Protein AF-A0A429ZPJ9-F1 (afdb_monomer)

Radius of gyration: 16.89 Å; Cα contacts (8 Å, |Δi|>4): 299; chains: 1; bounding box: 34×37×52 Å

InterPro domains:
  IPR001173 Glycosyltransferase 2-like [PF00535] (5-137)
  IPR029044 Nucleotide-diphospho-sugar transferases [G3DSA:3.90.550.10] (1-180)
  IPR029044 Nucleotide-diphospho-sugar transferases [SSF53448] (4-170)

Solvent-accessible surface area (backbone atoms only — not comparable to full-atom values): 11034 Å² total; per-residue (Å²): 110,85,72,60,65,71,48,99,63,91,47,53,35,26,42,31,34,70,53,78,92,43,47,66,60,51,51,53,40,41,76,52,70,31,46,73,44,75,50,82,66,72,64,41,52,26,39,42,49,45,55,48,46,58,52,43,52,72,78,43,65,82,40,80,44,65,42,16,46,57,86,51,60,42,12,62,66,50,47,49,51,48,54,61,52,50,78,78,45,66,68,57,35,43,36,36,45,39,75,72,82,85,69,88,85,82,89,89,88,72,77,74,84,65,51,74,60,68,68,70,52,55,70,92,42,82,69,84,56,97,64,74,80,50,53,35,36,33,36,32,39,81,44,45,73,60,62,65,67,52,65,60,30,34,76,62,18,64,56,40,50,62,54,50,40,47,73,73,70,35,46,78,46,76,44,83,31,77,82,58,30,38,53,37,42,28,67,58,133

Foldseek 3Di:
DLVVLPDPDAAEEEEQAPDDVCVVVVVVCVVSRHHYHYDHHRQADLQLVLVVLVVCCVPPVWAKDKFAEPPFKADVVNVVVLRVVVVPDDQLEKEFADEDDDDDDDDDDPDQVPCVPCQVPCPLGVDPPVCLPGRTIMHTSVCSVVLNVQDDRHSVSSVSCVVVSVVVVGYYHYDHGHIGGDDYHYDDD

pLDDT: mean 73.43, std 21.09, range [28.69, 97.38]

Secondary structure (DSSP, 8-state):
-TTGGGSSS--EEEE-S--HHHHHHHHHHHHTT-EEEE-SS---HHHHHHHHHHHHHHH-SS-EEEE-BTTS-S-HHHHHHHHHHHTTS-TTEEEEEEE----S---SSSSSTTGGGTSS-SSS-----TTTT---EEEEGGGHHHHTTS--SSTHHHHHHHHHHHHTT-EEEEEEE-------BB---

Structure (mmCIF, N/CA/C/O backbone):
data_AF-A0A429ZPJ9-F1
#
_entry.id   AF-A0A429ZPJ9-F1
#
loop_
_atom_site.group_PDB
_atom_site.id
_atom_site.type_symbol
_atom_site.label_atom_id
_atom_site.label_alt_id
_atom_site.label_comp_id
_atom_site.label_asym_id
_atom_site.label_entity_id
_atom_site.label_seq_id
_atom_site.pdbx_PDB_ins_code
_atom_site.Cartn_x
_atom_site.Cartn_y
_atom_site.Cartn_z
_atom_site.occupancy
_atom_site.B_iso_or_equiv
_atom_site.auth_seq_id
_atom_site.auth_comp_id
_atom_site.auth_asym_id
_atom_site.auth_atom_id
_atom_site.pdbx_PDB_model_num
ATOM 1 N N . MET A 1 1 ? 16.557 -6.594 -1.586 1.00 51.12 1 MET A N 1
ATOM 2 C CA . MET A 1 1 ? 15.841 -7.512 -2.499 1.00 51.12 1 MET A CA 1
ATOM 3 C C . MET A 1 1 ? 15.930 -8.973 -2.056 1.00 51.12 1 MET A C 1
ATOM 5 O O . MET A 1 1 ? 14.923 -9.446 -1.562 1.00 51.12 1 MET A O 1
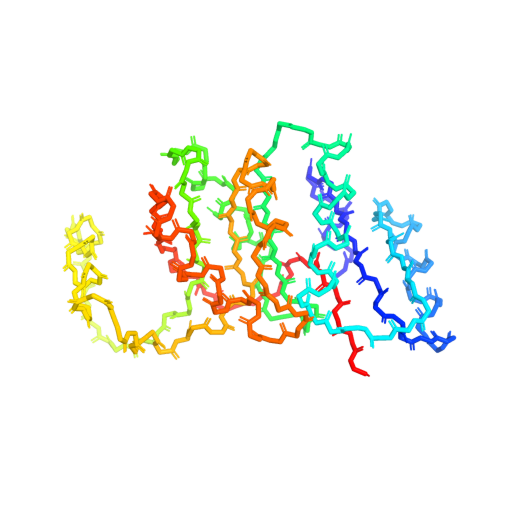ATOM 9 N N . LYS A 1 2 ? 17.093 -9.657 -2.066 1.00 48.91 2 LYS A N 1
ATOM 10 C CA . LYS A 1 2 ? 17.211 -11.073 -1.606 1.00 48.91 2 LYS A CA 1
ATOM 11 C C . LYS A 1 2 ? 16.635 -11.394 -0.211 1.00 48.91 2 LYS A C 1
ATOM 13 O O . LYS A 1 2 ? 16.196 -12.511 0.003 1.00 48.91 2 LYS A O 1
ATOM 18 N N . LYS A 1 3 ? 16.631 -10.433 0.723 1.00 58.16 3 LYS A N 1
ATOM 19 C CA . LYS A 1 3 ? 16.044 -10.605 2.067 1.00 58.16 3 LYS A CA 1
ATOM 20 C C . LYS A 1 3 ? 14.507 -10.565 2.090 1.00 58.16 3 LYS A C 1
ATOM 22 O O . LYS A 1 3 ? 13.919 -11.150 2.979 1.00 58.16 3 LYS A O 1
ATOM 27 N N . LEU A 1 4 ? 13.864 -9.881 1.138 1.00 57.28 4 LEU A N 1
ATOM 28 C CA . LEU A 1 4 ? 12.401 -9.711 1.104 1.00 57.28 4 LEU A CA 1
ATOM 29 C C . LEU A 1 4 ? 11.692 -10.984 0.658 1.00 57.28 4 LEU A C 1
ATOM 31 O O . LEU A 1 4 ? 10.673 -11.361 1.209 1.00 57.28 4 LEU A O 1
ATOM 35 N N . THR A 1 5 ? 12.274 -11.673 -0.314 1.00 60.62 5 THR A N 1
ATOM 36 C CA . THR A 1 5 ? 11.730 -12.899 -0.912 1.00 60.62 5 THR A CA 1
ATOM 37 C C . THR A 1 5 ? 11.876 -14.119 0.001 1.00 60.62 5 THR A C 1
ATOM 39 O O . THR A 1 5 ? 11.504 -15.220 -0.379 1.00 60.62 5 THR A O 1
ATOM 42 N N . GLN A 1 6 ? 12.464 -13.936 1.188 1.00 68.81 6 GLN A N 1
ATOM 43 C CA . GLN A 1 6 ? 12.591 -14.947 2.240 1.00 68.81 6 GLN A CA 1
ATOM 44 C C . GLN A 1 6 ? 11.545 -14.763 3.348 1.00 68.81 6 GLN A C 1
ATOM 46 O O . GLN A 1 6 ? 11.508 -15.552 4.289 1.00 68.81 6 GLN A O 1
ATOM 51 N N . GLU A 1 7 ? 10.721 -13.718 3.262 1.00 71.25 7 GLU A N 1
ATOM 52 C CA . GLU A 1 7 ? 9.687 -13.435 4.248 1.00 71.25 7 GLU A CA 1
ATOM 53 C C . GLU A 1 7 ? 8.422 -14.268 3.994 1.00 71.25 7 GLU A C 1
ATOM 55 O O . GLU A 1 7 ? 8.119 -14.601 2.848 1.00 71.25 7 GLU A O 1
ATOM 60 N N . PRO A 1 8 ? 7.651 -14.605 5.044 1.00 72.19 8 PRO A N 1
ATOM 61 C CA . PRO A 1 8 ? 6.513 -15.519 4.936 1.00 72.19 8 PRO A CA 1
ATOM 62 C C . PRO A 1 8 ? 5.260 -14.887 4.305 1.00 72.19 8 PRO A C 1
ATOM 64 O O . PRO A 1 8 ? 4.216 -15.534 4.255 1.00 72.19 8 PRO A O 1
ATOM 67 N N . PHE A 1 9 ? 5.329 -13.630 3.857 1.00 78.56 9 PHE A N 1
ATOM 68 C CA . PHE A 1 9 ? 4.204 -12.908 3.266 1.00 78.56 9 PHE A CA 1
ATOM 69 C C . PHE A 1 9 ? 4.412 -12.657 1.765 1.00 78.56 9 PHE A C 1
ATOM 71 O O . PHE A 1 9 ? 5.537 -12.399 1.328 1.00 78.56 9 PHE A O 1
ATOM 78 N N . PRO A 1 10 ? 3.334 -12.706 0.961 1.00 84.19 10 PRO A N 1
ATOM 79 C CA . PRO A 1 10 ? 3.417 -12.463 -0.469 1.00 84.19 10 PRO A CA 1
ATOM 80 C C . PRO A 1 10 ? 3.779 -11.009 -0.765 1.00 84.19 10 PRO A C 1
ATOM 82 O O . PRO A 1 10 ? 3.394 -10.080 -0.055 1.00 84.19 10 PRO A O 1
ATOM 85 N N . ILE A 1 11 ? 4.489 -10.820 -1.872 1.00 85.94 11 ILE A N 1
ATOM 86 C CA . ILE A 1 11 ? 4.971 -9.520 -2.319 1.00 85.94 11 ILE A CA 1
ATOM 87 C C . ILE A 1 11 ? 4.388 -9.222 -3.693 1.00 85.94 11 ILE A C 1
ATOM 89 O O . ILE A 1 11 ? 4.480 -10.055 -4.595 1.00 85.94 11 ILE A O 1
ATOM 93 N N . SER A 1 12 ? 3.824 -8.025 -3.864 1.00 87.12 12 SER A N 1
ATOM 94 C CA . SER A 1 12 ? 3.391 -7.516 -5.167 1.00 87.12 12 SER A CA 1
ATOM 95 C C . SER A 1 12 ? 4.099 -6.207 -5.497 1.00 87.12 12 SER A C 1
ATOM 97 O O . SER A 1 12 ? 4.208 -5.334 -4.648 1.00 87.12 12 SER A O 1
ATOM 99 N N . VAL A 1 13 ? 4.574 -6.082 -6.731 1.00 89.56 13 VAL A N 1
ATOM 100 C CA . VAL A 1 13 ? 5.128 -4.875 -7.340 1.00 89.56 13 VAL A CA 1
ATOM 101 C C . VAL A 1 13 ? 4.147 -4.385 -8.381 1.00 89.56 13 VAL A C 1
ATOM 103 O O . VAL A 1 13 ? 3.631 -5.187 -9.150 1.00 89.56 13 VAL A O 1
ATOM 106 N N . VAL A 1 14 ? 3.936 -3.079 -8.451 1.00 89.88 14 VAL A N 1
ATOM 107 C CA . VAL A 1 14 ? 3.381 -2.447 -9.651 1.00 89.88 14 VAL A CA 1
ATOM 108 C C . VAL A 1 14 ? 4.530 -1.720 -10.320 1.00 89.88 14 VAL A C 1
ATOM 110 O O . VAL A 1 14 ? 5.200 -0.984 -9.619 1.00 89.88 14 VAL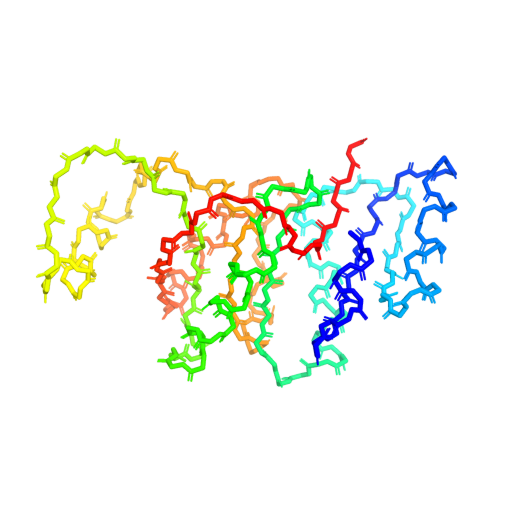 A O 1
ATOM 113 N N . ASP A 1 15 ? 4.776 -1.972 -11.597 1.00 89.56 15 ASP A N 1
ATOM 114 C CA . ASP A 1 15 ? 5.602 -1.167 -12.493 1.00 89.56 15 ASP A CA 1
ATOM 115 C C . ASP A 1 15 ? 4.668 -0.255 -13.292 1.00 89.56 15 ASP A C 1
ATOM 117 O O . ASP A 1 15 ? 3.810 -0.726 -14.043 1.00 89.56 15 ASP A O 1
ATOM 121 N N . ASP A 1 16 ? 4.801 1.052 -13.107 1.00 87.06 16 ASP A N 1
ATOM 122 C CA . ASP A 1 16 ? 3.927 2.056 -13.701 1.00 87.06 16 ASP A CA 1
ATOM 123 C C . ASP A 1 16 ? 4.359 2.536 -15.091 1.00 87.06 16 ASP A C 1
ATOM 125 O O . ASP A 1 16 ? 3.889 3.576 -15.547 1.00 87.06 16 ASP A O 1
ATOM 129 N N . GLY A 1 17 ? 5.215 1.781 -15.777 1.00 85.56 17 GLY A N 1
ATOM 130 C CA . GLY A 1 17 ? 5.660 2.096 -17.133 1.00 85.56 17 GLY A CA 1
ATOM 131 C C . GLY A 1 17 ? 7.121 2.524 -17.198 1.00 85.56 17 GLY A C 1
ATOM 132 O O . GLY A 1 17 ? 7.468 3.380 -18.007 1.00 85.56 17 GLY A O 1
ATOM 133 N N . SER A 1 18 ? 7.987 1.902 -16.391 1.00 83.38 18 SER A N 1
ATOM 134 C CA . SER A 1 18 ? 9.425 2.218 -16.305 1.00 83.38 18 SER A CA 1
ATOM 135 C C . SER A 1 18 ? 10.208 1.961 -17.609 1.00 83.38 18 SER A C 1
ATOM 137 O O . SER A 1 18 ? 11.370 2.351 -17.731 1.00 83.38 18 SER A O 1
ATOM 139 N N . GLY A 1 19 ? 9.604 1.287 -18.594 1.00 84.00 19 GLY A N 1
ATOM 140 C CA . GLY A 1 19 ? 10.194 1.022 -19.910 1.00 84.00 19 GLY A CA 1
ATOM 141 C C . GLY A 1 19 ? 11.168 -0.164 -19.959 1.00 84.00 19 GLY A C 1
ATOM 142 O O . GLY A 1 19 ? 11.385 -0.879 -18.979 1.00 84.00 19 GLY A O 1
ATOM 143 N N . GLU A 1 20 ? 11.762 -0.393 -21.136 1.00 84.50 20 GLU A N 1
ATOM 144 C CA . GLU A 1 20 ? 12.586 -1.584 -21.425 1.00 84.50 20 GLU A CA 1
ATOM 145 C C . GLU A 1 20 ? 13.806 -1.727 -20.505 1.00 84.50 20 GLU A C 1
ATOM 147 O O . GLU A 1 20 ? 14.143 -2.834 -20.089 1.00 84.50 20 GLU A O 1
ATOM 152 N N . LEU A 1 21 ? 14.413 -0.607 -20.099 1.00 84.06 21 LEU A N 1
ATOM 153 C CA . LEU A 1 21 ? 15.612 -0.577 -19.251 1.00 84.06 21 LEU A CA 1
ATOM 154 C C . LEU A 1 21 ? 15.412 -1.216 -17.864 1.00 84.06 21 LEU A C 1
ATOM 156 O O . LEU A 1 21 ? 16.388 -1.569 -17.200 1.00 84.06 21 LEU A O 1
ATOM 160 N N . TYR A 1 22 ? 14.165 -1.359 -17.410 1.00 84.00 22 TYR A N 1
ATOM 161 C CA . TYR A 1 22 ? 13.827 -1.934 -16.106 1.00 84.00 22 TYR A CA 1
ATOM 162 C C . TYR A 1 22 ? 13.193 -3.327 -16.206 1.00 84.00 22 TYR A C 1
ATOM 164 O O . TYR A 1 22 ? 13.054 -3.998 -15.181 1.00 84.00 22 TYR A O 1
ATOM 172 N N . GLN A 1 23 ? 12.882 -3.811 -17.416 1.00 84.25 23 GLN A N 1
ATOM 173 C CA . GLN A 1 23 ? 12.238 -5.114 -17.614 1.00 84.25 23 GLN A CA 1
ATOM 174 C C . GLN A 1 23 ? 13.058 -6.262 -17.029 1.00 84.25 23 GLN A C 1
ATOM 176 O O . GLN A 1 23 ? 12.499 -7.121 -16.350 1.00 84.25 23 GLN A O 1
ATOM 181 N N . GLU A 1 24 ? 14.380 -6.257 -17.217 1.00 87.38 24 GLU A N 1
ATOM 182 C CA . GLU A 1 24 ? 15.250 -7.302 -16.666 1.00 87.38 24 GLU A CA 1
ATOM 183 C C . GLU A 1 24 ? 15.180 -7.340 -15.130 1.00 87.38 24 GLU A C 1
ATOM 185 O O . GLU A 1 24 ? 15.084 -8.410 -14.529 1.00 87.38 24 GLU A O 1
ATOM 190 N N . LYS A 1 25 ? 15.132 -6.173 -14.473 1.00 86.12 25 LYS A N 1
ATOM 191 C CA . LYS A 1 25 ? 15.002 -6.088 -13.009 1.00 86.12 25 LYS A CA 1
ATOM 192 C C . LYS A 1 25 ? 13.667 -6.662 -12.540 1.00 86.12 25 LYS A C 1
ATOM 194 O O . LYS A 1 25 ? 13.639 -7.415 -11.569 1.00 86.12 25 LYS A O 1
ATOM 199 N N . PHE A 1 26 ? 12.570 -6.347 -13.224 1.00 87.19 26 PHE A N 1
ATOM 200 C CA . PHE A 1 26 ? 11.257 -6.900 -12.892 1.00 87.19 26 PHE A CA 1
ATOM 201 C C . PHE A 1 26 ? 11.168 -8.404 -13.156 1.00 87.19 26 PHE A C 1
ATOM 203 O O . PHE A 1 26 ? 10.609 -9.130 -12.339 1.00 87.19 26 PHE A O 1
ATOM 210 N N . GLN A 1 27 ? 11.779 -8.899 -14.234 1.00 88.75 27 GLN A N 1
ATOM 211 C CA . GLN A 1 27 ? 11.883 -10.337 -14.491 1.00 88.75 27 GLN A CA 1
ATOM 212 C C . GLN A 1 27 ? 12.651 -11.047 -13.374 1.00 88.75 27 GLN A C 1
ATOM 214 O O . GLN A 1 27 ? 12.197 -12.078 -12.879 1.00 88.75 27 GLN A O 1
ATOM 219 N N . GLN A 1 28 ? 13.767 -10.473 -12.915 1.00 88.81 28 GLN A N 1
ATOM 220 C CA . GLN A 1 28 ? 14.507 -11.003 -11.770 1.00 88.81 28 GLN A CA 1
ATOM 221 C C . GLN A 1 28 ? 13.643 -11.038 -10.501 1.00 88.81 28 GLN A C 1
ATOM 223 O O . GLN A 1 28 ? 13.676 -12.036 -9.788 1.00 88.81 28 GLN A O 1
ATOM 228 N N . LEU A 1 29 ? 12.830 -10.009 -10.230 1.00 84.62 29 LEU A N 1
ATOM 229 C CA . LEU A 1 29 ? 11.897 -10.021 -9.094 1.00 84.62 29 LEU A CA 1
ATOM 230 C C . LEU A 1 29 ? 10.870 -11.154 -9.212 1.00 84.62 29 LEU A C 1
ATOM 232 O O . LEU A 1 29 ? 10.673 -11.895 -8.247 1.00 84.62 29 LEU A O 1
ATOM 236 N N . SER A 1 30 ? 10.281 -11.336 -10.395 1.00 87.81 30 SER A N 1
ATOM 237 C CA . SER A 1 30 ? 9.345 -12.432 -10.665 1.00 87.81 30 SER A CA 1
ATOM 238 C C . SER A 1 30 ? 9.970 -13.805 -10.417 1.00 87.81 30 SER A C 1
ATOM 240 O O . SER A 1 30 ? 9.360 -14.651 -9.765 1.00 87.81 30 SER A O 1
ATOM 242 N N . LEU A 1 31 ? 11.219 -14.013 -10.850 1.00 89.62 31 LEU A N 1
ATOM 243 C CA . LEU A 1 31 ? 11.968 -15.251 -10.594 1.00 89.62 31 LEU A CA 1
ATOM 244 C C . LEU A 1 31 ? 12.238 -15.498 -9.104 1.00 89.62 31 LEU A C 1
ATOM 246 O O . LEU A 1 31 ? 12.467 -16.635 -8.698 1.00 89.62 31 LEU A O 1
ATOM 250 N N . MET A 1 32 ? 12.196 -14.453 -8.279 1.00 85.75 32 MET A N 1
ATOM 251 C CA . MET A 1 32 ? 12.341 -14.553 -6.829 1.00 85.75 32 MET A CA 1
ATOM 252 C C . MET A 1 32 ? 10.992 -14.699 -6.101 1.00 85.75 32 MET A C 1
ATOM 254 O O . MET A 1 32 ? 10.950 -14.580 -4.878 1.00 85.75 32 MET A O 1
ATOM 258 N N . GLY A 1 33 ? 9.894 -14.952 -6.823 1.00 84.31 33 GLY A N 1
ATOM 259 C CA . GLY A 1 33 ? 8.563 -15.175 -6.247 1.00 84.31 33 GLY A CA 1
ATOM 260 C C . GLY A 1 33 ? 7.763 -13.899 -5.973 1.00 84.31 33 GLY A C 1
ATOM 261 O O . GLY A 1 33 ? 6.724 -13.954 -5.317 1.00 84.31 33 GLY A O 1
ATOM 262 N N . VAL A 1 34 ? 8.220 -12.746 -6.467 1.00 85.69 34 VAL A N 1
ATOM 263 C CA . VAL A 1 34 ? 7.467 -11.491 -6.378 1.00 85.69 34 VAL A CA 1
ATOM 264 C C . VAL A 1 34 ? 6.431 -11.432 -7.496 1.00 85.69 34 VAL A C 1
ATOM 266 O O . VAL A 1 34 ? 6.759 -11.608 -8.663 1.00 85.69 34 VAL A O 1
ATOM 269 N N . THR A 1 35 ? 5.177 -11.123 -7.172 1.00 88.31 35 THR A N 1
ATOM 270 C CA . THR A 1 35 ? 4.198 -10.786 -8.211 1.00 88.31 35 THR A CA 1
ATOM 271 C C . THR A 1 35 ? 4.564 -9.433 -8.805 1.00 88.31 35 THR A C 1
ATOM 273 O O . THR A 1 35 ? 4.606 -8.453 -8.071 1.00 88.31 35 THR A O 1
ATOM 276 N N . VAL A 1 36 ? 4.774 -9.343 -10.116 1.00 90.50 36 VAL A N 1
ATOM 277 C CA . VAL A 1 36 ? 4.936 -8.055 -10.802 1.00 90.50 36 VAL A CA 1
ATOM 278 C C . VAL A 1 36 ? 3.718 -7.786 -11.675 1.00 90.50 36 VAL A C 1
ATOM 280 O O . VAL A 1 36 ? 3.369 -8.581 -12.544 1.00 90.50 36 VAL A O 1
ATOM 283 N N . LEU A 1 37 ? 3.070 -6.656 -11.426 1.00 90.69 37 LEU A N 1
ATOM 284 C CA . LEU A 1 37 ? 1.983 -6.095 -12.212 1.00 90.69 37 LEU A CA 1
ATOM 285 C C . LEU A 1 37 ? 2.555 -4.927 -13.011 1.00 90.69 37 LEU A C 1
ATOM 287 O O . LEU A 1 37 ? 3.325 -4.153 -12.454 1.00 90.69 37 LEU A O 1
ATOM 291 N N . SER A 1 38 ? 2.188 -4.763 -14.276 1.00 91.44 38 SER A N 1
ATOM 292 C CA . SER A 1 38 ? 2.699 -3.645 -15.072 1.00 91.44 38 SER A CA 1
ATOM 293 C C . SER A 1 38 ? 1.683 -3.108 -16.070 1.00 91.44 38 SER A C 1
ATOM 295 O O . SER A 1 38 ? 0.737 -3.798 -16.462 1.00 91.44 38 SER A O 1
ATOM 297 N N . TYR A 1 39 ? 1.877 -1.853 -16.467 1.00 91.56 39 TYR A N 1
ATOM 298 C CA . TYR A 1 39 ? 1.167 -1.202 -17.565 1.00 91.56 39 TYR A CA 1
ATOM 299 C C . TYR A 1 39 ? 2.102 -0.230 -18.296 1.00 91.56 39 TYR A C 1
ATOM 301 O O . TYR A 1 39 ? 3.145 0.152 -17.780 1.00 91.56 39 TYR A O 1
ATOM 309 N N . LEU A 1 40 ? 1.753 0.139 -19.532 1.00 88.12 40 LEU A N 1
ATOM 310 C CA . LEU A 1 40 ? 2.689 0.805 -20.448 1.00 88.12 40 LEU A CA 1
ATOM 311 C C . LEU A 1 40 ? 2.906 2.298 -20.172 1.00 88.12 40 LEU A C 1
ATOM 313 O O . LEU A 1 40 ? 3.974 2.816 -20.476 1.00 88.12 40 LEU A O 1
ATOM 317 N N . VAL A 1 41 ? 1.887 3.002 -19.675 1.00 89.69 41 VAL A N 1
ATOM 318 C CA . VAL A 1 41 ? 1.894 4.469 -19.579 1.00 89.69 41 VAL A CA 1
ATOM 319 C C . VAL A 1 41 ? 1.806 4.901 -18.123 1.00 89.69 41 VAL A C 1
ATOM 321 O O . VAL A 1 41 ? 0.872 4.514 -17.422 1.00 89.69 41 VAL A O 1
ATOM 324 N N . ASN A 1 42 ? 2.729 5.761 -17.689 1.00 91.00 42 ASN A N 1
ATOM 325 C CA . ASN A 1 42 ? 2.710 6.310 -16.339 1.00 91.00 42 ASN A CA 1
ATOM 326 C C . ASN A 1 42 ? 1.475 7.198 -16.111 1.00 91.00 42 ASN A C 1
ATOM 328 O O . ASN A 1 42 ? 1.314 8.268 -16.704 1.00 91.00 42 ASN A O 1
ATOM 332 N N . HIS A 1 43 ? 0.597 6.740 -15.217 1.00 89.69 43 HIS A N 1
ATOM 333 C CA . HIS A 1 43 ? -0.625 7.431 -14.801 1.00 89.69 43 HIS A CA 1
ATOM 334 C C . HIS A 1 43 ? -0.528 8.050 -13.393 1.00 89.69 43 HIS A C 1
ATOM 336 O O . HIS A 1 43 ? -1.479 8.696 -12.944 1.00 89.69 43 HIS A O 1
ATOM 342 N N . GLY A 1 44 ? 0.617 7.901 -12.722 1.00 88.81 44 GLY A N 1
ATOM 343 C CA . GLY A 1 44 ? 0.902 8.410 -11.384 1.00 88.81 44 GLY A CA 1
ATOM 344 C C . GLY A 1 44 ? 0.680 7.414 -10.239 1.00 88.81 44 GLY A C 1
ATOM 345 O O . GLY A 1 44 ? 0.048 6.366 -10.388 1.00 88.81 44 GLY A O 1
ATOM 346 N N . LYS A 1 45 ? 1.178 7.797 -9.053 1.00 86.50 45 LYS A N 1
ATOM 347 C CA . LYS A 1 45 ? 1.177 6.989 -7.818 1.00 86.50 45 LYS A CA 1
ATOM 348 C C . LYS A 1 45 ? -0.198 6.511 -7.375 1.00 86.50 45 LYS A C 1
ATOM 350 O O . LYS A 1 45 ? -0.371 5.333 -7.077 1.00 86.50 45 LYS A O 1
ATOM 355 N N . GLY A 1 46 ? -1.193 7.391 -7.360 1.00 91.12 46 GLY A N 1
ATOM 356 C CA . GLY A 1 46 ? -2.564 7.010 -7.032 1.00 91.12 46 GLY A CA 1
ATOM 357 C C . GLY A 1 46 ? -3.133 5.959 -7.986 1.00 91.12 46 GLY A C 1
ATOM 358 O O . GLY A 1 46 ? -3.809 5.033 -7.540 1.00 91.12 46 GLY A O 1
ATOM 359 N N . TYR A 1 47 ? -2.817 6.045 -9.282 1.00 93.69 47 TYR A N 1
ATOM 360 C CA . TYR A 1 47 ? -3.221 5.020 -10.242 1.00 93.69 47 TYR A CA 1
ATOM 361 C C . TYR A 1 47 ? -2.518 3.688 -9.963 1.00 93.69 47 TYR A C 1
ATOM 363 O O . TYR A 1 47 ? -3.199 2.666 -9.884 1.00 93.69 47 TYR A O 1
ATOM 371 N N . ALA A 1 48 ? -1.199 3.695 -9.747 1.00 91.19 48 ALA A N 1
ATOM 372 C CA . ALA A 1 48 ? -0.435 2.488 -9.427 1.00 91.19 48 ALA A CA 1
ATOM 373 C C . ALA A 1 48 ? -0.957 1.799 -8.158 1.00 91.19 48 ALA A C 1
ATOM 375 O O . ALA A 1 48 ? -1.194 0.590 -8.157 1.00 91.19 48 ALA A O 1
ATOM 376 N N . LEU A 1 49 ? -1.231 2.578 -7.103 1.00 92.75 49 LEU A N 1
ATOM 377 C CA . LEU A 1 49 ? -1.834 2.088 -5.862 1.00 92.75 49 LEU A CA 1
ATOM 378 C C . LEU A 1 49 ? -3.180 1.410 -6.138 1.00 92.75 49 LEU A C 1
ATOM 380 O O . LEU A 1 49 ? -3.380 0.256 -5.767 1.00 92.75 49 LEU A O 1
ATOM 384 N N . LYS A 1 50 ? -4.089 2.080 -6.857 1.00 95.19 50 LYS A N 1
ATOM 385 C CA . LYS A 1 50 ? -5.403 1.519 -7.216 1.00 95.19 50 LYS A CA 1
ATOM 386 C C . LYS A 1 50 ? -5.293 0.280 -8.101 1.00 95.19 50 LYS A C 1
ATOM 388 O O . LYS A 1 50 ? -6.093 -0.643 -7.961 1.00 95.19 50 LYS A O 1
ATOM 393 N N . PHE A 1 51 ? -4.335 0.251 -9.022 1.00 95.12 51 PHE A N 1
ATOM 394 C CA . PHE A 1 51 ? -4.076 -0.901 -9.879 1.00 95.12 51 PHE A CA 1
ATOM 395 C C . PHE A 1 51 ? -3.660 -2.118 -9.044 1.00 95.12 51 PHE A C 1
ATOM 397 O O . PHE A 1 51 ? -4.277 -3.178 -9.159 1.00 95.12 51 PHE A O 1
ATOM 404 N N . GLY A 1 52 ? -2.719 -1.929 -8.115 1.00 93.81 52 GLY A N 1
ATOM 405 C CA . GLY A 1 52 ? -2.339 -2.947 -7.138 1.00 93.81 52 GLY A CA 1
ATOM 406 C C . GLY A 1 52 ? -3.508 -3.369 -6.245 1.00 93.81 52 GLY A C 1
ATOM 407 O O . GLY A 1 52 ? -3.750 -4.559 -6.073 1.00 93.81 52 GLY A O 1
ATOM 408 N N . PHE A 1 53 ? -4.303 -2.424 -5.738 1.00 94.38 53 PHE A N 1
ATOM 409 C CA . PHE A 1 53 ? -5.444 -2.729 -4.867 1.00 94.38 53 PHE A CA 1
ATOM 410 C C . PHE A 1 53 ? -6.495 -3.602 -5.556 1.00 94.38 53 PHE A C 1
ATOM 412 O O . PHE A 1 53 ? -7.001 -4.531 -4.934 1.00 94.38 53 PHE A O 1
ATOM 419 N N . ARG A 1 54 ? -6.784 -3.375 -6.845 1.00 95.38 54 ARG A N 1
ATOM 420 C CA . ARG A 1 54 ? -7.694 -4.245 -7.615 1.00 95.38 54 ARG A CA 1
ATOM 421 C C . ARG A 1 54 ? -7.176 -5.678 -7.713 1.00 95.38 54 ARG A C 1
ATOM 423 O O . ARG A 1 54 ? -7.956 -6.619 -7.588 1.00 95.38 54 ARG A O 1
ATOM 430 N N . TYR A 1 55 ? -5.871 -5.848 -7.922 1.00 92.75 55 TYR A N 1
ATOM 431 C CA . TYR A 1 55 ? -5.251 -7.171 -7.922 1.00 92.75 55 TYR A CA 1
ATOM 432 C C . TYR A 1 55 ? -5.339 -7.829 -6.539 1.00 92.75 55 TYR A C 1
ATOM 434 O O . TYR A 1 55 ? -5.831 -8.951 -6.420 1.00 92.75 55 TYR A O 1
ATOM 442 N N . ILE A 1 56 ? -4.940 -7.110 -5.485 1.00 88.44 56 ILE A N 1
ATOM 443 C CA . ILE A 1 56 ? -4.955 -7.619 -4.109 1.00 88.44 56 ILE A CA 1
ATOM 444 C C . ILE A 1 56 ? -6.371 -7.991 -3.668 1.00 88.44 56 ILE A C 1
ATOM 446 O O . ILE A 1 56 ? -6.554 -9.061 -3.106 1.00 88.44 56 ILE A O 1
ATOM 450 N N . GLN A 1 57 ? -7.384 -7.185 -3.984 1.00 90.12 57 GLN A N 1
ATOM 451 C CA . GLN A 1 57 ? -8.781 -7.495 -3.664 1.00 90.12 57 GLN A CA 1
ATOM 452 C C . GLN A 1 57 ? -9.245 -8.826 -4.264 1.00 90.12 57 GLN A C 1
ATOM 454 O O . GLN A 1 57 ? -10.031 -9.542 -3.649 1.00 90.12 57 GLN A O 1
ATOM 459 N N . LYS A 1 58 ? -8.764 -9.157 -5.468 1.00 91.06 58 LYS A N 1
ATOM 460 C CA . LYS A 1 58 ? -9.123 -10.392 -6.168 1.00 91.06 58 LYS A CA 1
ATOM 461 C C . LYS A 1 58 ? -8.401 -11.616 -5.600 1.00 91.06 58 LYS A C 1
ATOM 463 O O . LYS A 1 58 ? -8.998 -12.685 -5.541 1.00 91.06 58 LYS A O 1
ATOM 468 N N . ILE A 1 59 ? -7.126 -11.474 -5.240 1.00 86.38 59 ILE A N 1
ATOM 469 C CA . ILE A 1 59 ? -6.261 -12.604 -4.857 1.00 86.38 59 ILE A CA 1
ATOM 470 C C . ILE A 1 59 ? -6.218 -12.823 -3.339 1.00 86.38 59 ILE A C 1
ATOM 472 O O . ILE A 1 59 ? -6.151 -13.960 -2.883 1.00 86.38 59 ILE A O 1
ATOM 476 N N . TYR A 1 60 ? -6.310 -11.749 -2.557 1.00 85.94 60 TYR A N 1
ATOM 477 C CA . TYR A 1 60 ? -6.202 -11.734 -1.097 1.00 85.94 60 TYR A CA 1
ATOM 478 C C . TYR A 1 60 ? -7.418 -11.019 -0.473 1.00 85.94 60 TYR A C 1
ATOM 480 O O . TYR A 1 60 ? -7.285 -9.938 0.109 1.00 85.94 60 TYR A O 1
ATOM 488 N N . PRO A 1 61 ? -8.631 -11.597 -0.586 1.00 80.25 61 PRO A N 1
ATOM 489 C CA . PRO A 1 61 ? -9.880 -10.947 -0.171 1.00 80.25 61 PRO A CA 1
ATOM 490 C C . PRO A 1 61 ? -10.011 -10.748 1.348 1.00 80.25 61 PRO A C 1
ATOM 492 O O . PRO A 1 61 ? -10.922 -10.063 1.809 1.00 80.25 61 PRO A O 1
ATOM 495 N N . THR A 1 62 ? -9.148 -11.380 2.147 1.00 87.19 62 THR A N 1
ATOM 496 C CA . THR A 1 62 ? -9.128 -11.250 3.609 1.00 87.19 62 THR A CA 1
ATOM 497 C C . THR A 1 62 ? -7.686 -11.262 4.086 1.00 87.19 62 THR A C 1
ATOM 499 O O . THR A 1 62 ? -7.101 -12.307 4.368 1.00 87.19 62 THR A O 1
ATOM 502 N N . SER A 1 63 ? -7.060 -10.092 4.075 1.00 86.31 63 SER A N 1
ATOM 503 C CA . SER A 1 63 ? -5.665 -9.911 4.476 1.00 86.31 63 SER A CA 1
ATOM 504 C C . SER A 1 63 ? -5.412 -8.497 4.985 1.00 86.31 63 SER A C 1
ATOM 506 O O . SER A 1 63 ? -6.100 -7.547 4.600 1.00 86.31 63 SER A O 1
ATOM 508 N N . HIS A 1 64 ? -4.395 -8.355 5.830 1.00 87.94 64 HIS A N 1
ATOM 509 C CA . HIS A 1 64 ? -3.792 -7.061 6.118 1.00 87.94 64 HIS A CA 1
ATOM 510 C C . HIS A 1 64 ? -2.817 -6.689 5.003 1.00 87.94 64 HIS A C 1
ATOM 512 O O . HIS A 1 64 ? -2.079 -7.532 4.498 1.00 87.94 64 HIS A O 1
ATOM 518 N N . ILE A 1 65 ? -2.830 -5.421 4.615 1.00 91.12 65 ILE A N 1
ATOM 519 C CA . ILE A 1 65 ? -2.073 -4.896 3.486 1.00 91.12 65 ILE A CA 1
ATOM 520 C C . ILE A 1 65 ? -1.182 -3.793 4.015 1.00 91.12 65 ILE A C 1
ATOM 522 O O . ILE A 1 65 ? -1.655 -2.909 4.724 1.00 91.12 65 ILE A O 1
ATOM 526 N N . VAL A 1 66 ? 0.093 -3.839 3.643 1.00 90.19 66 VAL A N 1
ATOM 527 C CA . VAL A 1 66 ? 1.031 -2.740 3.855 1.00 90.19 66 VAL A CA 1
ATOM 528 C C . VAL A 1 66 ? 1.488 -2.240 2.495 1.00 90.19 66 VAL A C 1
ATOM 530 O O . VAL A 1 66 ? 1.950 -3.027 1.673 1.00 90.19 66 VAL A O 1
ATOM 533 N N . THR A 1 67 ? 1.353 -0.942 2.253 1.00 88.62 67 THR A N 1
ATOM 534 C CA . THR A 1 67 ? 1.966 -0.257 1.114 1.00 88.62 67 THR A CA 1
ATOM 535 C C . THR A 1 67 ? 3.262 0.387 1.564 1.00 88.62 67 THR A C 1
ATOM 537 O O . THR A 1 67 ? 3.348 0.852 2.698 1.00 88.62 67 THR A O 1
ATOM 540 N N . ALA A 1 68 ? 4.250 0.454 0.678 1.00 82.00 68 ALA A N 1
ATOM 541 C CA . ALA A 1 68 ? 5.442 1.261 0.882 1.00 82.00 68 ALA A CA 1
ATOM 542 C C . ALA A 1 68 ? 5.980 1.783 -0.453 1.00 82.00 68 ALA A C 1
ATOM 544 O O . ALA A 1 68 ? 5.771 1.168 -1.506 1.00 82.00 68 ALA A O 1
ATOM 545 N N . ASP A 1 69 ? 6.722 2.886 -0.386 1.00 78.38 69 ASP A N 1
ATOM 546 C CA . ASP A 1 69 ? 7.363 3.477 -1.554 1.00 78.38 69 ASP A CA 1
ATOM 547 C C . ASP A 1 69 ? 8.493 2.601 -2.113 1.00 78.38 69 ASP A C 1
ATOM 549 O O . ASP A 1 69 ? 9.203 1.879 -1.401 1.00 78.38 69 ASP A O 1
ATOM 553 N N . GLY A 1 70 ? 8.634 2.653 -3.438 1.00 65.38 70 GLY A N 1
ATOM 554 C CA . GLY A 1 70 ? 9.600 1.867 -4.205 1.00 65.38 70 GLY A CA 1
ATOM 555 C C . GLY A 1 70 ? 11.033 2.408 -4.193 1.00 65.38 70 GLY A C 1
ATOM 556 O O . GLY A 1 70 ? 11.899 1.803 -4.820 1.00 65.38 70 GLY A O 1
ATOM 557 N N . ASP A 1 71 ? 11.291 3.513 -3.495 1.00 65.62 71 ASP A N 1
ATOM 558 C CA . ASP A 1 71 ? 12.601 4.171 -3.389 1.00 65.62 71 ASP A CA 1
ATOM 559 C C . ASP A 1 71 ? 13.569 3.471 -2.417 1.00 65.62 71 ASP A C 1
ATOM 561 O O . ASP A 1 71 ? 14.746 3.818 -2.322 1.00 65.62 71 ASP A O 1
ATOM 565 N N . GLY A 1 72 ? 13.078 2.456 -1.703 1.00 55.84 72 GLY A N 1
ATOM 566 C CA . GLY A 1 72 ? 13.871 1.688 -0.760 1.00 55.84 72 GLY A CA 1
ATOM 567 C C . GLY A 1 72 ? 14.091 2.394 0.576 1.00 55.84 72 GLY A C 1
ATOM 568 O O . GLY A 1 72 ? 15.060 2.062 1.250 1.00 55.84 72 GLY A O 1
ATOM 569 N N . GLN A 1 73 ? 13.213 3.302 1.016 1.00 53.34 73 GLN A N 1
ATOM 570 C CA . GLN A 1 73 ? 13.381 4.012 2.296 1.00 53.34 73 GLN A CA 1
ATOM 571 C C . GLN A 1 73 ? 12.779 3.315 3.548 1.00 53.34 73 GLN A C 1
ATOM 573 O O . GLN A 1 73 ? 13.190 3.648 4.656 1.00 53.34 73 GLN A O 1
ATOM 578 N N . HIS A 1 74 ? 11.905 2.288 3.442 1.00 56.25 74 HIS A N 1
ATOM 579 C CA . HIS A 1 74 ? 11.138 1.728 4.601 1.00 56.25 74 HIS A CA 1
ATOM 580 C C . HIS A 1 74 ? 11.750 0.804 5.676 1.00 56.25 74 HIS A C 1
ATOM 582 O O . HIS A 1 74 ? 12.392 1.354 6.522 1.00 56.25 74 HIS A O 1
ATOM 588 N N . SER A 1 75 ? 11.513 -0.488 5.860 1.00 66.50 75 SER A N 1
ATOM 589 C CA . SER A 1 75 ? 12.391 -1.487 6.546 1.00 66.50 75 SER A CA 1
ATOM 590 C C . SER A 1 75 ? 11.554 -2.739 6.635 1.00 66.50 75 SER A C 1
ATOM 592 O O . SER A 1 75 ? 10.381 -2.641 6.991 1.00 66.50 75 SER A O 1
ATOM 594 N N . ILE A 1 76 ? 12.108 -3.910 6.316 1.00 71.81 76 ILE A N 1
ATOM 595 C CA . ILE A 1 76 ? 11.352 -5.166 6.468 1.00 71.81 76 ILE A CA 1
ATOM 596 C C . ILE A 1 76 ? 10.838 -5.284 7.909 1.00 71.81 76 ILE A C 1
ATOM 598 O O . ILE A 1 76 ? 9.706 -5.697 8.139 1.00 71.81 76 ILE A O 1
ATOM 602 N N . GLU A 1 77 ? 11.646 -4.842 8.871 1.00 75.94 77 GLU A N 1
ATOM 603 C CA . GLU A 1 77 ? 11.277 -4.817 10.281 1.00 75.94 77 GLU A CA 1
ATOM 604 C C . GLU A 1 77 ? 10.096 -3.876 10.563 1.00 75.94 77 GLU A C 1
ATOM 606 O O . GLU A 1 77 ? 9.187 -4.223 11.306 1.00 75.94 77 GLU A O 1
ATOM 611 N N . ASN A 1 78 ? 10.035 -2.710 9.922 1.00 77.00 78 ASN A N 1
ATOM 612 C CA . ASN A 1 78 ? 8.916 -1.781 10.049 1.00 77.00 78 ASN A CA 1
ATOM 613 C C . ASN A 1 78 ? 7.643 -2.359 9.438 1.00 77.00 78 ASN A C 1
ATOM 615 O O . ASN A 1 78 ? 6.582 -2.214 10.036 1.00 77.00 78 ASN A O 1
ATOM 619 N N . ILE A 1 79 ? 7.738 -3.054 8.302 1.00 78.31 79 ILE A N 1
ATOM 620 C CA . ILE A 1 79 ? 6.596 -3.782 7.739 1.00 78.31 79 ILE A CA 1
ATOM 621 C C . ILE A 1 79 ? 6.112 -4.856 8.698 1.00 78.31 79 ILE A C 1
ATOM 623 O O . ILE A 1 79 ? 4.919 -4.910 8.977 1.00 78.31 79 ILE A O 1
ATOM 627 N N . LYS A 1 80 ? 7.014 -5.671 9.251 1.00 80.69 80 LYS A N 1
ATOM 628 C CA . LYS A 1 80 ? 6.651 -6.689 10.244 1.00 80.69 80 LYS A CA 1
ATOM 629 C C . LYS A 1 80 ? 5.960 -6.068 11.449 1.00 80.69 80 LYS A C 1
ATOM 631 O O . LYS A 1 80 ? 4.903 -6.541 11.849 1.00 80.69 80 LYS A O 1
ATOM 636 N N . ARG A 1 81 ? 6.500 -4.967 11.975 1.00 83.12 81 ARG A N 1
ATOM 637 C CA . ARG A 1 81 ? 5.892 -4.216 13.081 1.00 83.12 81 ARG A CA 1
ATOM 638 C C . ARG A 1 81 ? 4.519 -3.659 12.715 1.00 83.12 81 ARG A C 1
ATOM 640 O O . ARG A 1 81 ? 3.628 -3.670 13.557 1.00 83.12 81 ARG A O 1
ATOM 647 N N . MET A 1 82 ? 4.323 -3.196 11.481 1.00 83.44 82 MET A N 1
ATOM 648 C CA . MET A 1 82 ? 3.009 -2.764 11.004 1.00 83.44 82 MET A CA 1
ATOM 649 C C . MET A 1 82 ? 2.024 -3.921 10.904 1.00 83.44 82 MET A C 1
ATOM 651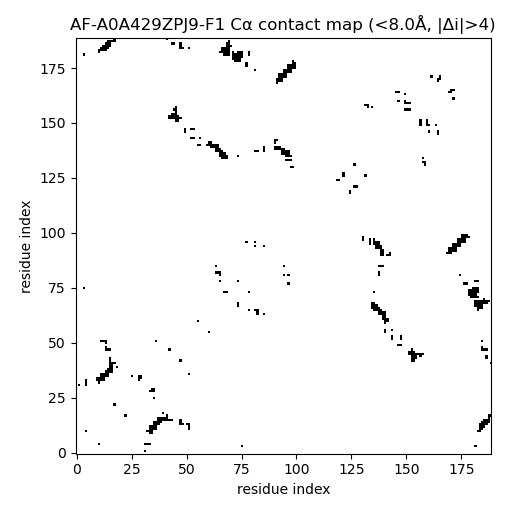 O O . MET A 1 82 ? 0.911 -3.789 11.399 1.00 83.44 82 MET A O 1
ATOM 655 N N . ILE A 1 83 ? 2.430 -5.049 10.319 1.00 82.31 83 ILE A N 1
ATOM 656 C CA . ILE A 1 83 ? 1.601 -6.256 10.221 1.00 82.31 83 ILE A CA 1
ATOM 657 C C . ILE A 1 83 ? 1.182 -6.714 11.618 1.00 82.31 83 ILE A C 1
ATOM 659 O O . ILE A 1 83 ? -0.011 -6.815 11.885 1.00 82.31 83 ILE A O 1
ATOM 663 N N . GLN A 1 84 ? 2.140 -6.861 12.535 1.00 82.81 84 GLN A N 1
ATOM 664 C CA . GLN A 1 84 ? 1.874 -7.215 13.930 1.00 82.81 84 GLN A CA 1
ATOM 665 C C . GLN A 1 84 ? 0.947 -6.206 14.612 1.00 82.81 84 GLN A C 1
ATOM 667 O O . GLN A 1 84 ? 0.041 -6.593 15.337 1.00 82.81 84 GLN A O 1
ATOM 672 N N . ARG A 1 85 ? 1.139 -4.899 14.386 1.00 83.56 85 ARG A N 1
ATOM 673 C CA . ARG A 1 85 ? 0.270 -3.866 14.967 1.00 83.56 85 ARG A CA 1
ATOM 674 C C . ARG A 1 85 ? -1.165 -3.981 14.451 1.00 83.56 85 ARG A C 1
ATOM 676 O O . ARG A 1 85 ? -2.085 -3.785 15.244 1.00 83.56 85 ARG A O 1
ATOM 683 N N . MET A 1 86 ? -1.344 -4.285 13.165 1.00 84.44 86 MET A N 1
ATOM 684 C CA . MET A 1 86 ? -2.654 -4.411 12.524 1.00 84.44 86 MET A CA 1
ATOM 685 C C . MET A 1 86 ? -3.477 -5.595 13.037 1.00 84.44 86 MET A C 1
ATOM 687 O O . MET A 1 86 ? -4.698 -5.478 13.049 1.00 84.44 86 MET A O 1
ATOM 691 N N . GLU A 1 87 ? -2.850 -6.669 13.530 1.00 82.44 87 GLU A N 1
ATOM 692 C CA . GLU A 1 87 ? -3.563 -7.811 14.138 1.00 82.44 87 GLU A CA 1
ATOM 693 C C . GLU A 1 87 ? -4.429 -7.402 15.342 1.00 82.44 87 GLU A C 1
ATOM 695 O O . GLU A 1 87 ? -5.424 -8.053 15.654 1.00 82.44 87 GLU A O 1
ATOM 700 N N . TYR A 1 88 ? -4.073 -6.299 16.007 1.00 86.56 88 TYR A N 1
ATOM 701 C CA . TYR A 1 88 ? -4.773 -5.777 17.183 1.00 86.56 88 TYR A CA 1
ATOM 702 C C . TYR A 1 88 ? -5.606 -4.525 16.880 1.00 86.56 88 TYR A C 1
ATOM 704 O O . TYR A 1 88 ? -6.077 -3.865 17.809 1.00 86.56 88 TYR A O 1
ATOM 712 N N . LEU A 1 89 ? -5.742 -4.142 15.606 1.00 80.81 89 LEU A N 1
ATOM 713 C CA . LEU A 1 89 ? -6.493 -2.958 15.194 1.00 80.81 89 LEU A CA 1
ATOM 714 C C . LEU A 1 89 ? -7.863 -3.333 14.611 1.00 80.81 89 LEU A C 1
ATOM 716 O O . LEU A 1 89 ? -7.979 -4.328 13.896 1.00 80.81 89 LEU A O 1
ATOM 720 N N . PRO A 1 90 ? -8.906 -2.519 14.863 1.00 90.44 90 PRO A N 1
ATOM 721 C CA . PRO A 1 90 ? -10.167 -2.629 14.142 1.00 90.44 90 PRO A CA 1
ATOM 722 C C . PRO A 1 90 ? -9.985 -2.557 12.619 1.00 90.44 90 PRO A C 1
ATOM 724 O O . PRO A 1 90 ? -9.098 -1.874 12.106 1.00 90.44 90 PRO A O 1
ATOM 727 N N . LEU A 1 91 ? -10.877 -3.222 11.882 1.00 90.56 91 LEU A N 1
ATOM 728 C CA . LEU A 1 91 ? -10.787 -3.348 10.420 1.00 90.56 91 LEU A CA 1
ATOM 729 C C . LEU A 1 91 ? -11.003 -2.018 9.673 1.00 90.56 91 LEU A C 1
ATOM 731 O O . LEU A 1 91 ? -10.672 -1.924 8.494 1.00 90.56 91 LEU A O 1
ATOM 735 N N . ASN A 1 92 ? -11.533 -0.997 10.354 1.00 91.44 92 ASN A N 1
ATOM 736 C CA . ASN A 1 92 ? -11.741 0.360 9.850 1.00 91.44 92 ASN A CA 1
ATOM 737 C C . ASN A 1 92 ? -10.634 1.348 10.285 1.00 91.44 92 ASN A C 1
ATOM 739 O O . ASN A 1 92 ? -10.890 2.549 10.409 1.00 91.44 92 ASN A O 1
ATOM 743 N N . VAL A 1 93 ? -9.416 0.859 10.538 1.00 87.50 93 VAL A N 1
ATOM 744 C CA . VAL A 1 93 ? -8.245 1.689 10.866 1.00 87.50 93 VAL A CA 1
ATOM 745 C C . VAL A 1 93 ? -7.271 1.757 9.690 1.00 87.50 93 VAL A C 1
ATOM 747 O O . VAL A 1 93 ? -6.828 0.727 9.183 1.00 87.50 93 VAL A O 1
ATOM 750 N N . LEU A 1 94 ? -6.864 2.976 9.323 1.00 90.50 94 LEU A N 1
ATOM 751 C CA . LEU A 1 94 ? -5.673 3.231 8.513 1.00 90.50 94 LEU A CA 1
ATOM 752 C C . LEU A 1 94 ? -4.470 3.468 9.439 1.00 90.50 94 LEU A C 1
ATOM 754 O O . LEU A 1 94 ? -4.422 4.458 10.165 1.00 90.50 94 LEU A O 1
ATOM 758 N N . LEU A 1 95 ? -3.479 2.582 9.399 1.00 87.50 95 LEU A N 1
ATOM 759 C CA . LEU A 1 95 ? -2.232 2.713 10.148 1.00 87.50 95 LEU A CA 1
ATOM 760 C C . LEU A 1 95 ? -1.182 3.456 9.313 1.00 87.50 95 LEU A C 1
ATOM 762 O O . LEU A 1 95 ? -0.844 3.019 8.216 1.00 87.50 95 LEU A O 1
ATOM 766 N N . LEU A 1 96 ? -0.618 4.540 9.840 1.00 86.94 96 LEU A N 1
ATOM 767 C CA . LEU A 1 96 ? 0.460 5.299 9.200 1.00 86.94 96 LEU A CA 1
ATOM 768 C C . LEU A 1 96 ? 1.800 5.019 9.882 1.00 86.94 96 LEU A C 1
ATOM 770 O O . LEU A 1 96 ? 1.927 5.151 11.100 1.00 86.94 96 LEU A O 1
ATOM 774 N N . GLY A 1 97 ? 2.823 4.676 9.101 1.00 81.81 97 GLY A N 1
ATOM 775 C CA . GLY A 1 97 ? 4.198 4.606 9.585 1.00 81.81 97 GLY A CA 1
ATOM 776 C C . GLY A 1 97 ? 4.871 5.973 9.491 1.00 81.81 97 GLY A C 1
ATOM 777 O O . GLY A 1 97 ? 5.156 6.424 8.386 1.00 81.81 97 GLY A O 1
ATOM 778 N N . VAL A 1 98 ? 5.159 6.631 10.616 1.00 75.44 98 VAL A N 1
ATOM 779 C CA . VAL A 1 98 ? 5.807 7.961 10.632 1.00 75.44 98 VAL A CA 1
ATOM 780 C C . VAL A 1 98 ? 7.225 7.898 11.194 1.00 75.44 98 VAL A C 1
ATOM 782 O O . VAL A 1 98 ? 7.507 7.131 12.121 1.00 75.44 98 VAL A O 1
ATOM 785 N N . ARG A 1 99 ? 8.127 8.723 10.653 1.00 68.12 99 ARG A N 1
ATOM 786 C CA . ARG A 1 99 ? 9.500 8.850 11.160 1.00 68.12 99 ARG A CA 1
ATOM 787 C C . ARG A 1 99 ? 9.500 9.619 12.480 1.00 68.12 99 ARG A C 1
ATOM 789 O O . ARG A 1 99 ? 8.795 10.614 12.628 1.00 68.12 99 ARG A O 1
ATOM 796 N N . HIS A 1 100 ? 10.298 9.170 13.445 1.00 58.53 100 HIS A N 1
ATOM 797 C CA . HIS A 1 100 ? 10.493 9.910 14.689 1.00 58.53 100 HIS A CA 1
ATOM 798 C C . HIS A 1 100 ? 11.577 10.982 14.494 1.00 58.53 100 HIS A C 1
ATOM 800 O O . HIS A 1 100 ? 12.716 10.643 14.177 1.00 58.53 100 HIS A O 1
ATOM 806 N N . PHE A 1 101 ? 11.239 12.263 14.682 1.00 45.44 101 PHE A N 1
ATOM 807 C CA . PHE A 1 101 ? 12.232 13.327 14.846 1.00 45.44 101 PHE A CA 1
ATOM 808 C C . PHE A 1 101 ? 12.687 13.326 16.306 1.00 45.44 101 PHE A C 1
ATOM 810 O O . PHE A 1 101 ? 11.937 13.695 17.208 1.00 45.44 101 PHE A O 1
ATOM 817 N N . ASP A 1 1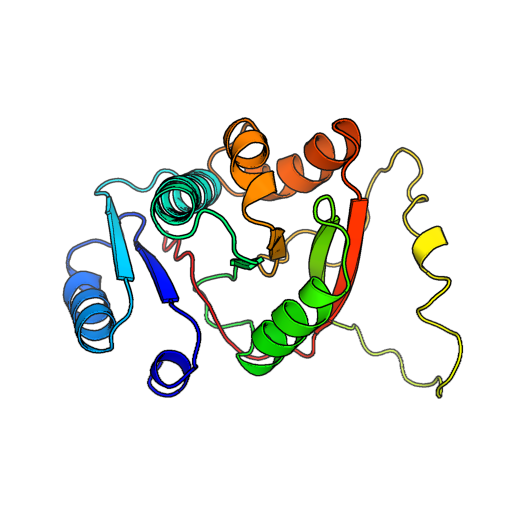02 ? 13.902 12.843 16.539 1.00 38.44 102 ASP A N 1
ATOM 818 C CA . ASP A 1 102 ? 14.478 12.713 17.871 1.00 38.44 102 ASP A CA 1
ATOM 819 C C . ASP A 1 102 ? 14.725 14.107 18.483 1.00 38.44 102 ASP A C 1
ATOM 821 O O . ASP A 1 102 ? 15.556 14.882 18.004 1.00 38.44 102 ASP A O 1
ATOM 825 N N . LYS A 1 103 ? 13.998 14.447 19.551 1.00 33.97 103 LYS A N 1
ATOM 826 C CA . LYS A 1 103 ? 14.441 15.441 20.534 1.00 33.97 103 LYS A CA 1
ATOM 827 C C . LYS A 1 103 ? 14.665 14.686 21.835 1.00 33.97 103 LYS A C 1
ATOM 829 O O . LYS A 1 103 ? 13.717 14.255 22.483 1.00 33.97 103 LYS A O 1
ATOM 834 N N . GLN A 1 104 ? 15.945 14.514 22.148 1.00 36.72 104 GLN A N 1
ATOM 835 C CA . GLN A 1 104 ? 16.503 13.865 23.329 1.00 36.72 104 GLN A CA 1
ATOM 836 C C . GLN A 1 104 ? 15.645 14.045 24.591 1.00 36.72 104 GLN A C 1
ATOM 838 O O . GLN A 1 104 ? 15.243 15.157 24.921 1.00 36.72 104 GLN A O 1
ATOM 843 N N . THR A 1 105 ? 15.505 12.947 25.343 1.00 37.59 105 THR A N 1
ATOM 844 C CA . THR A 1 105 ? 14.896 12.792 26.681 1.00 37.59 105 THR A CA 1
ATOM 845 C C . THR A 1 105 ? 13.375 12.601 26.728 1.00 37.59 105 THR A C 1
ATOM 847 O O . THR A 1 105 ? 12.618 13.557 26.681 1.00 37.59 105 THR A O 1
ATOM 850 N N . THR A 1 106 ? 12.918 11.354 26.926 1.00 30.55 106 THR A N 1
ATOM 851 C CA . THR A 1 106 ? 11.890 10.981 27.932 1.00 30.55 106 THR A CA 1
ATOM 852 C C . THR A 1 106 ? 11.789 9.446 28.047 1.00 30.55 106 THR A C 1
ATOM 854 O O . THR A 1 106 ? 11.464 8.785 27.058 1.00 30.55 106 THR A O 1
ATOM 857 N N . PRO A 1 107 ? 12.009 8.845 29.235 1.00 33.88 107 PRO A N 1
ATOM 858 C CA . PRO A 1 107 ? 11.774 7.421 29.468 1.00 33.88 107 PRO A CA 1
ATOM 859 C C . PRO A 1 107 ? 10.288 7.083 29.727 1.00 33.88 107 PRO A C 1
ATOM 861 O O . PRO A 1 107 ? 9.649 7.646 30.607 1.00 33.88 107 PRO A O 1
ATOM 864 N N . ILE A 1 108 ? 9.777 6.110 28.962 1.00 48.31 108 ILE A N 1
ATOM 865 C CA . ILE A 1 108 ? 9.132 4.854 29.406 1.00 48.31 108 ILE A CA 1
ATOM 866 C C . ILE A 1 108 ? 8.020 4.967 30.483 1.00 48.31 108 ILE A C 1
ATOM 868 O O . ILE A 1 108 ? 8.319 4.853 31.667 1.00 48.31 108 ILE A O 1
ATOM 872 N N . LYS A 1 109 ? 6.737 5.070 30.062 1.00 34.25 109 LYS A N 1
ATOM 873 C CA . LYS A 1 109 ? 5.584 4.224 30.521 1.00 34.25 109 LYS A CA 1
ATOM 874 C C . LYS A 1 109 ? 4.153 4.750 30.282 1.00 34.25 109 LYS A C 1
ATOM 876 O O . LYS A 1 109 ? 3.226 3.996 30.538 1.00 34.25 109 LYS A O 1
ATOM 881 N N . SER A 1 110 ? 3.912 5.955 29.754 1.00 39.22 110 SER A N 1
ATOM 882 C CA . SER A 1 110 ? 2.515 6.446 29.580 1.00 39.22 110 SER A CA 1
ATOM 883 C C . SER A 1 110 ? 2.281 7.415 28.400 1.00 39.22 110 SER A C 1
ATOM 885 O O . SER A 1 110 ? 1.222 8.017 28.267 1.00 39.22 110 SER A O 1
ATOM 887 N N . TYR A 1 111 ? 3.253 7.592 27.498 1.00 40.09 111 TYR A N 1
ATOM 888 C CA . TYR A 1 111 ? 3.230 8.729 26.559 1.00 40.09 111 TYR A CA 1
ATOM 889 C C . TYR A 1 111 ? 2.486 8.483 25.224 1.00 40.09 111 TYR A C 1
ATOM 891 O O . TYR A 1 111 ? 2.063 9.436 24.577 1.00 40.09 111 TYR A O 1
ATOM 899 N N . TYR A 1 112 ? 2.280 7.225 24.809 1.00 42.44 112 TYR A N 1
ATOM 900 C CA . TYR A 1 112 ? 1.717 6.899 23.482 1.00 42.44 112 TYR A CA 1
ATOM 901 C C . TYR A 1 112 ? 0.241 6.475 23.490 1.00 42.44 112 TYR A C 1
ATOM 903 O O . TYR A 1 112 ? -0.432 6.626 22.477 1.00 42.44 112 TYR A O 1
ATOM 911 N N . GLY A 1 113 ? -0.295 6.035 24.634 1.00 39.56 113 GLY A N 1
ATOM 912 C CA . GLY A 1 113 ? -1.713 5.668 24.771 1.00 39.56 113 GLY A CA 1
ATOM 913 C C . GLY A 1 113 ? -2.679 6.860 24.828 1.00 39.56 113 GLY A C 1
ATOM 914 O O . GLY A 1 113 ? -3.859 6.687 24.567 1.00 39.56 113 GLY A O 1
ATOM 915 N N . ASN A 1 114 ? -2.186 8.076 25.104 1.00 40.12 114 ASN A N 1
ATOM 916 C CA . ASN A 1 114 ? -2.993 9.304 25.205 1.00 40.12 114 ASN A CA 1
ATOM 917 C C . ASN A 1 114 ? -2.663 10.368 24.139 1.00 40.12 114 ASN A C 1
ATOM 919 O O . ASN A 1 114 ? -3.161 11.491 24.206 1.00 40.12 114 ASN A O 1
ATOM 923 N N . ARG A 1 115 ? -1.882 10.026 23.102 1.00 41.09 115 ARG A N 1
ATOM 924 C CA . ARG A 1 115 ? -1.764 10.872 21.897 1.00 41.09 115 ARG A CA 1
ATOM 925 C C . ARG A 1 115 ? -2.828 10.573 20.837 1.00 41.09 115 ARG A C 1
ATOM 927 O O . ARG A 1 115 ? -2.854 11.244 19.811 1.00 41.09 115 ARG A O 1
ATOM 934 N N . MET A 1 116 ? -3.779 9.688 21.145 1.00 40.75 116 MET A N 1
ATOM 935 C CA . MET A 1 116 ? -5.074 9.653 20.457 1.00 40.75 116 MET A CA 1
ATOM 936 C C . MET A 1 116 ? -5.791 11.017 20.486 1.00 40.75 116 MET A C 1
ATOM 938 O O . MET A 1 116 ? -6.642 11.275 19.644 1.00 40.75 116 MET A O 1
ATOM 942 N N . THR A 1 117 ? -5.409 11.935 21.382 1.00 37.22 117 THR A N 1
ATOM 943 C CA . THR A 1 117 ? -6.112 13.213 21.559 1.00 37.22 117 THR A CA 1
ATOM 944 C C . THR A 1 117 ? -5.382 14.430 20.984 1.00 37.22 117 THR A C 1
ATOM 946 O O . THR A 1 117 ? -6.010 15.459 20.815 1.00 37.22 117 THR A O 1
ATOM 949 N N . SER A 1 118 ? -4.096 14.377 20.608 1.00 42.22 118 SER A N 1
ATOM 950 C CA . SER A 1 118 ? -3.420 15.585 20.076 1.00 42.22 118 SER A CA 1
ATOM 951 C C . SER A 1 118 ? -3.630 15.809 18.564 1.00 42.22 118 SER A C 1
ATOM 953 O O . SER A 1 118 ? -3.295 16.889 18.080 1.00 42.22 118 SER A O 1
ATOM 955 N N . LEU A 1 119 ? -4.198 14.833 17.828 1.00 36.50 119 LEU A N 1
ATOM 956 C CA . LEU A 1 119 ? -4.493 14.907 16.380 1.00 36.50 119 LEU A CA 1
ATOM 957 C C . LEU A 1 119 ? -5.944 14.543 15.978 1.00 36.50 119 LEU A C 1
ATOM 959 O O . LEU A 1 119 ? -6.279 14.637 14.806 1.00 36.50 119 LEU A O 1
ATOM 963 N N . ILE A 1 120 ? -6.884 14.358 16.916 1.00 41.97 120 ILE A N 1
ATOM 964 C CA . ILE A 1 120 ? -8.297 14.732 16.624 1.00 41.97 120 ILE A CA 1
ATOM 965 C C . ILE A 1 120 ? -8.381 16.269 16.315 1.00 41.97 120 ILE A C 1
ATOM 967 O O . ILE A 1 120 ? -9.394 16.805 15.882 1.00 41.97 120 ILE A O 1
ATOM 971 N N . TYR A 1 121 ? -7.245 16.975 16.433 1.00 38.97 121 TYR A N 1
ATOM 972 C CA . TYR A 1 121 ? -7.033 18.263 17.079 1.00 38.97 121 TYR A CA 1
ATOM 973 C C . TYR A 1 121 ? -6.053 19.197 16.352 1.00 38.97 121 TYR A C 1
ATOM 975 O O . TYR A 1 121 ? -5.625 20.186 16.936 1.00 38.97 121 TYR A O 1
ATOM 983 N N . PHE A 1 122 ? -5.747 18.970 15.070 1.00 41.09 122 PHE A N 1
ATOM 984 C CA . PHE A 1 122 ? -5.514 20.142 14.210 1.00 41.09 122 PHE A CA 1
ATOM 985 C C . PHE A 1 122 ? -6.861 20.683 13.649 1.00 41.09 122 PHE A C 1
ATOM 987 O O . PHE A 1 122 ? -6.895 21.611 12.866 1.00 41.09 122 PHE A O 1
ATOM 994 N N . LEU A 1 123 ? -8.007 20.222 14.192 1.00 36.41 123 LEU A N 1
ATOM 995 C CA . LEU A 1 123 ? -9.238 21.018 14.460 1.00 36.41 123 LEU A CA 1
ATOM 996 C C . LEU A 1 123 ? -10.548 20.648 13.738 1.00 36.41 123 LEU A C 1
ATOM 998 O O . LEU A 1 123 ? -11.557 21.245 14.086 1.00 36.41 123 LEU A O 1
ATOM 1002 N N . SER A 1 124 ? -10.585 19.710 12.791 1.00 47.44 124 SER A N 1
ATOM 1003 C CA . SER A 1 124 ? -11.541 19.594 11.658 1.00 47.44 124 SER A CA 1
ATOM 1004 C C . SER A 1 124 ? -10.888 19.536 10.253 1.00 47.44 124 SER A C 1
ATOM 1006 O O . SER A 1 124 ? -11.611 19.583 9.265 1.00 47.44 124 SER A O 1
ATOM 1008 N N . SER A 1 125 ? -9.571 19.398 10.008 1.00 48.72 125 SER A N 1
ATOM 1009 C CA . SER A 1 125 ? -8.421 19.006 10.848 1.00 48.72 125 SER A CA 1
ATOM 1010 C C . SER A 1 125 ? -7.055 19.568 10.436 1.00 48.72 125 SER A C 1
ATOM 1012 O O . SER A 1 125 ? -6.101 19.167 11.077 1.00 48.72 125 SER A O 1
ATOM 1014 N N . GLY A 1 126 ? -6.941 20.452 9.427 1.00 35.12 126 GLY A N 1
ATOM 1015 C CA . GLY A 1 126 ? -5.785 21.276 8.964 1.00 35.12 126 GLY A CA 1
ATOM 1016 C C . GLY A 1 126 ? -4.306 20.812 9.101 1.00 35.12 126 GLY A C 1
ATOM 1017 O O . GLY A 1 126 ? -3.403 21.616 8.939 1.00 35.12 126 GLY A O 1
ATOM 1018 N N . ILE A 1 127 ? -4.044 19.563 9.445 1.00 42.94 127 ILE A N 1
ATOM 1019 C CA . ILE A 1 127 ? -2.809 18.787 9.362 1.00 42.94 127 ILE A CA 1
ATOM 1020 C C . ILE A 1 127 ? -1.495 19.574 9.133 1.00 42.94 127 ILE A C 1
ATOM 1022 O O . ILE A 1 127 ? -1.121 19.888 8.004 1.00 42.94 127 ILE A O 1
ATOM 1026 N N . LYS A 1 128 ? -0.689 19.700 10.197 1.00 35.09 128 LYS A N 1
ATOM 1027 C CA . LYS A 1 128 ? 0.779 19.673 10.085 1.00 35.09 128 LYS A CA 1
ATOM 1028 C C . LYS A 1 128 ? 1.301 18.358 10.667 1.00 35.09 128 LYS A C 1
ATOM 1030 O O . LYS A 1 128 ? 1.883 18.305 11.744 1.00 35.09 128 LYS A O 1
ATOM 1035 N N . LEU A 1 129 ? 1.019 17.272 9.954 1.00 44.78 129 LEU A N 1
ATOM 1036 C CA . LEU A 1 129 ? 1.828 16.060 10.037 1.00 44.78 129 LEU A CA 1
ATOM 1037 C C . LEU A 1 129 ? 3.174 16.461 9.432 1.00 44.78 129 LEU A C 1
ATOM 1039 O O . LEU A 1 129 ? 3.232 16.815 8.257 1.00 44.78 129 LEU A O 1
ATOM 1043 N N . GLU A 1 130 ? 4.236 16.463 10.236 1.00 40.50 130 GLU A N 1
ATOM 1044 C CA . GLU A 1 130 ? 5.593 16.781 9.761 1.00 40.50 130 GLU A CA 1
ATOM 1045 C C . GLU A 1 130 ? 6.058 15.831 8.632 1.00 40.50 130 GLU A C 1
ATOM 1047 O O . GLU A 1 130 ? 7.030 16.132 7.952 1.00 40.50 130 GLU A O 1
ATOM 1052 N N . ASP A 1 131 ? 5.307 14.748 8.380 1.00 47.00 131 ASP A N 1
ATOM 1053 C CA . ASP A 1 131 ? 5.402 13.848 7.227 1.00 47.00 131 ASP A CA 1
ATOM 1054 C C . ASP A 1 131 ? 3.984 13.336 6.835 1.00 47.00 131 ASP A C 1
ATOM 1056 O O . ASP A 1 131 ? 3.596 12.212 7.154 1.00 47.00 131 ASP A O 1
ATOM 1060 N N . THR A 1 132 ? 3.144 14.147 6.168 1.00 48.19 132 THR A N 1
ATOM 1061 C CA . THR A 1 132 ? 1.891 13.653 5.520 1.00 48.19 132 THR A CA 1
ATOM 1062 C C . THR A 1 132 ? 2.161 12.730 4.332 1.00 48.19 132 THR A C 1
ATOM 1064 O O . THR A 1 132 ? 1.272 12.002 3.888 1.00 48.19 132 THR A O 1
ATOM 1067 N N . GLN A 1 133 ? 3.387 12.765 3.815 1.00 51.72 133 GLN A N 1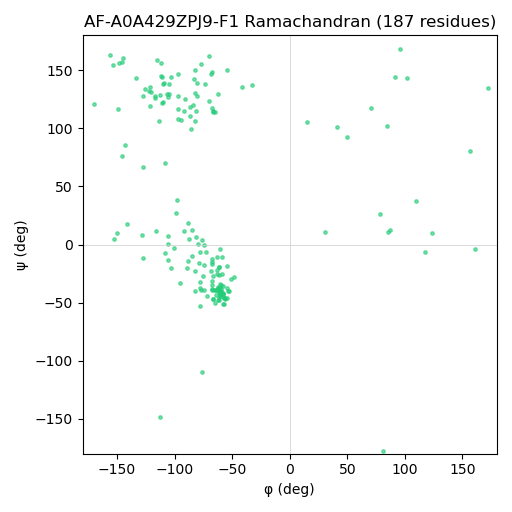
ATOM 1068 C CA . GLN A 1 133 ? 3.844 12.039 2.635 1.00 51.72 133 GLN A CA 1
ATOM 1069 C C . GLN A 1 133 ? 4.567 10.742 3.009 1.00 51.72 133 GLN A C 1
ATOM 1071 O O . GLN A 1 133 ? 5.559 10.378 2.389 1.00 51.72 133 GLN A O 1
ATOM 1076 N N . THR A 1 134 ? 4.095 10.033 4.036 1.00 64.31 134 THR A N 1
ATOM 1077 C CA . THR A 1 134 ? 4.565 8.664 4.252 1.00 64.31 134 THR A CA 1
ATOM 1078 C C . THR A 1 134 ? 3.802 7.709 3.335 1.00 64.31 134 THR A C 1
ATOM 1080 O O . THR A 1 134 ? 2.582 7.538 3.462 1.00 64.31 134 THR A O 1
ATOM 1083 N N . GLY A 1 135 ? 4.522 7.087 2.397 1.00 70.81 135 GLY A N 1
ATOM 1084 C CA . GLY A 1 135 ? 4.000 5.991 1.579 1.00 70.81 135 GLY A CA 1
ATOM 1085 C C . GLY A 1 135 ? 3.838 4.681 2.351 1.00 70.81 135 GLY A C 1
ATOM 1086 O O . GLY A 1 135 ? 3.273 3.725 1.815 1.00 70.81 135 GLY A O 1
ATOM 1087 N N . LEU A 1 136 ? 4.294 4.631 3.612 1.00 84.12 136 LEU A N 1
ATOM 1088 C CA . LEU A 1 136 ? 4.162 3.475 4.490 1.00 84.12 136 LEU A CA 1
ATOM 1089 C C . LEU A 1 136 ? 2.810 3.483 5.215 1.00 84.12 136 LEU A C 1
ATOM 1091 O O . LEU A 1 136 ? 2.628 4.171 6.225 1.00 84.12 136 LEU A O 1
ATOM 1095 N N . ARG A 1 137 ? 1.858 2.706 4.691 1.00 88.94 137 ARG A N 1
ATOM 1096 C CA . ARG A 1 137 ? 0.472 2.651 5.181 1.00 88.94 137 ARG A CA 1
ATOM 1097 C C . ARG A 1 137 ? 0.003 1.216 5.331 1.00 88.94 137 ARG A C 1
ATOM 1099 O O . ARG A 1 137 ? 0.358 0.367 4.525 1.00 88.94 137 ARG A O 1
ATOM 1106 N N . GLY A 1 138 ? -0.794 0.953 6.356 1.00 90.25 138 GLY A N 1
ATOM 1107 C CA . GLY A 1 138 ? -1.334 -0.358 6.687 1.00 90.25 138 GLY A CA 1
ATOM 1108 C C . GLY A 1 138 ? -2.847 -0.302 6.800 1.00 90.25 138 GLY A C 1
ATOM 1109 O O . GLY A 1 138 ? -3.373 0.610 7.431 1.00 90.25 138 GLY A O 1
ATOM 1110 N N . PHE A 1 139 ? -3.553 -1.247 6.196 1.00 92.50 139 PHE A N 1
ATOM 1111 C CA . PHE A 1 139 ? -5.010 -1.335 6.285 1.00 92.50 139 PHE A CA 1
ATOM 1112 C C . PHE A 1 139 ? -5.499 -2.761 6.026 1.00 92.50 139 PHE A C 1
ATOM 1114 O O . PHE A 1 139 ? -4.782 -3.599 5.478 1.00 92.50 139 PHE A O 1
ATOM 1121 N N . HIS A 1 140 ? -6.740 -3.055 6.407 1.00 92.56 140 HIS A N 1
ATOM 1122 C CA . HIS A 1 140 ? -7.363 -4.334 6.080 1.00 92.56 140 HIS A CA 1
ATOM 1123 C C . HIS A 1 140 ? -7.963 -4.316 4.664 1.00 92.56 140 HIS A C 1
ATOM 1125 O O . HIS A 1 140 ? -8.554 -3.325 4.247 1.00 92.56 140 HIS A O 1
ATOM 1131 N N . SER A 1 141 ? -7.872 -5.431 3.934 1.00 87.94 141 SER A N 1
ATOM 1132 C CA . SER A 1 141 ? -8.427 -5.620 2.576 1.00 87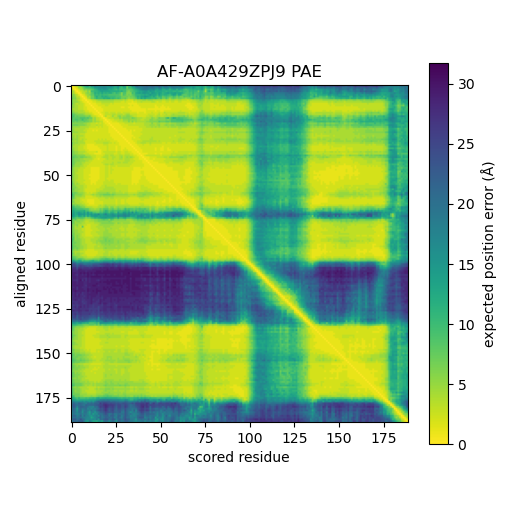.94 141 SER A CA 1
ATOM 1133 C C . SER A 1 141 ? -9.889 -5.180 2.396 1.00 87.94 141 SER A C 1
ATOM 1135 O O . SER A 1 141 ? -10.263 -4.727 1.314 1.00 87.94 141 SER A O 1
ATOM 1137 N N . GLN A 1 142 ? -10.703 -5.214 3.455 1.00 93.06 142 GLN A N 1
ATOM 1138 C CA . GLN A 1 142 ? -12.077 -4.692 3.444 1.00 93.06 142 GLN A CA 1
ATOM 1139 C C . GLN A 1 142 ? -12.178 -3.188 3.163 1.00 93.06 142 GLN A C 1
ATOM 1141 O O . GLN A 1 142 ? -13.242 -2.733 2.763 1.00 93.06 142 GLN A O 1
ATOM 1146 N N . MET A 1 143 ? -11.098 -2.424 3.340 1.00 95.50 143 MET A N 1
ATOM 1147 C CA . MET A 1 143 ? -11.045 -0.996 3.016 1.00 95.50 143 MET A CA 1
ATOM 1148 C C . MET A 1 143 ? -10.848 -0.736 1.514 1.00 95.50 143 MET A C 1
ATOM 1150 O O . MET A 1 143 ? -11.074 0.380 1.054 1.00 95.50 143 MET A O 1
ATOM 1154 N N . ILE A 1 144 ? -10.432 -1.740 0.724 1.00 94.81 144 ILE A N 1
ATOM 1155 C CA . ILE A 1 144 ? -10.137 -1.563 -0.709 1.00 94.81 144 ILE A CA 1
ATOM 1156 C C . ILE A 1 144 ? -11.318 -0.981 -1.511 1.00 94.81 144 ILE A C 1
ATOM 1158 O O . ILE A 1 144 ? -11.066 -0.065 -2.297 1.00 94.81 144 ILE A O 1
ATOM 1162 N N . PRO A 1 145 ? -12.576 -1.453 -1.370 1.00 96.94 145 PRO A N 1
ATOM 1163 C CA . PRO A 1 145 ? -13.704 -0.891 -2.112 1.00 96.94 145 PRO A CA 1
ATOM 1164 C C . PRO A 1 145 ? -13.825 0.627 -1.975 1.00 96.94 145 PRO A C 1
ATOM 1166 O O . PRO A 1 145 ? -14.105 1.298 -2.966 1.00 96.94 145 PRO A O 1
ATOM 1169 N N . ASP A 1 146 ? -13.588 1.164 -0.780 1.00 97.38 146 ASP A N 1
ATOM 1170 C CA . ASP A 1 146 ? -13.704 2.595 -0.506 1.00 97.38 146 ASP A CA 1
ATOM 1171 C C . ASP A 1 146 ? -12.444 3.344 -0.937 1.00 97.38 146 ASP A C 1
ATOM 1173 O O . ASP A 1 146 ? -12.546 4.348 -1.639 1.00 97.38 146 ASP A O 1
ATOM 1177 N N . LEU A 1 147 ? -11.256 2.776 -0.702 1.00 95.62 147 LEU A N 1
ATOM 1178 C CA . LEU A 1 147 ? -9.991 3.293 -1.240 1.00 95.62 147 LEU A CA 1
ATOM 1179 C C . LEU A 1 147 ? -10.031 3.473 -2.770 1.00 95.62 147 LEU A C 1
ATOM 1181 O O . LEU A 1 147 ? -9.535 4.467 -3.296 1.00 95.62 147 LEU A O 1
ATOM 1185 N N . LEU A 1 148 ? -10.653 2.544 -3.503 1.00 96.56 148 LEU A N 1
ATOM 1186 C CA . LEU A 1 148 ? -10.771 2.623 -4.963 1.00 96.56 148 LEU A CA 1
ATOM 1187 C C . LEU A 1 148 ? -11.681 3.764 -5.451 1.00 96.56 148 LEU A C 1
ATOM 1189 O O . LEU A 1 148 ? -11.517 4.195 -6.597 1.00 96.56 148 LEU A O 1
ATOM 1193 N N . LYS A 1 149 ? -12.611 4.256 -4.619 1.00 97.06 149 LYS A N 1
ATOM 1194 C CA . LYS A 1 149 ? -13.526 5.366 -4.952 1.00 97.06 149 LYS A CA 1
ATOM 1195 C C . LYS A 1 149 ? -12.883 6.740 -4.766 1.00 97.06 149 LYS A C 1
ATOM 1197 O O . LYS A 1 149 ? -13.320 7.698 -5.398 1.00 97.06 149 LYS A O 1
ATOM 1202 N N . ILE A 1 150 ? -11.846 6.833 -3.932 1.00 95.81 150 ILE A N 1
ATOM 1203 C CA . ILE A 1 150 ? -11.191 8.100 -3.588 1.00 95.81 150 ILE A CA 1
ATOM 1204 C C . ILE A 1 150 ? -10.577 8.735 -4.849 1.00 95.81 150 ILE A C 1
ATOM 1206 O O . ILE A 1 150 ? -9.856 8.054 -5.589 1.00 95.81 150 ILE A O 1
ATOM 1210 N N . PRO A 1 151 ? -10.834 10.023 -5.140 1.00 93.81 151 PRO A N 1
ATOM 1211 C CA . PRO A 1 151 ? -10.335 10.686 -6.341 1.00 93.81 151 PRO A CA 1
ATOM 1212 C C . PRO A 1 151 ? -8.817 10.916 -6.294 1.00 93.81 151 PRO A C 1
ATOM 1214 O O . PRO A 1 151 ? -8.187 10.892 -5.239 1.00 93.81 151 PRO A O 1
ATOM 1217 N N . GLY A 1 152 ? -8.223 11.176 -7.459 1.00 91.69 152 GLY A N 1
ATOM 1218 C CA . GLY A 1 152 ? -6.786 11.424 -7.602 1.00 91.69 152 GLY A CA 1
ATOM 1219 C C . GLY A 1 152 ? -6.026 10.214 -8.137 1.00 91.69 152 GLY A C 1
ATOM 1220 O O . GLY A 1 152 ? -6.351 9.064 -7.832 1.00 91.69 152 GLY A O 1
ATOM 1221 N N . ASN A 1 153 ? -5.027 10.488 -8.969 1.00 89.81 153 ASN A N 1
ATOM 1222 C CA . ASN A 1 153 ? -4.200 9.473 -9.627 1.00 89.81 153 ASN A CA 1
ATOM 1223 C C . ASN A 1 153 ? -2.704 9.708 -9.405 1.00 89.81 153 ASN A C 1
ATOM 1225 O O . ASN A 1 153 ? -1.913 8.814 -9.685 1.00 89.81 153 ASN A O 1
ATOM 1229 N N . ARG A 1 154 ? -2.291 10.864 -8.881 1.00 87.62 154 ARG A N 1
ATOM 1230 C CA . ARG A 1 154 ? -0.894 11.159 -8.542 1.00 87.62 154 ARG A CA 1
ATOM 1231 C C . ARG A 1 154 ? -0.758 11.293 -7.020 1.00 87.62 154 ARG A C 1
ATOM 1233 O O . ARG A 1 154 ? -1.442 10.581 -6.285 1.00 87.62 154 ARG A O 1
ATOM 1240 N N . PHE A 1 155 ? 0.155 12.135 -6.543 1.00 79.06 155 PHE A N 1
ATOM 1241 C CA . PHE A 1 155 ? 0.473 12.282 -5.118 1.00 79.06 155 PHE A CA 1
ATOM 1242 C C . PHE A 1 155 ? -0.705 12.796 -4.274 1.00 79.06 155 PHE A C 1
ATOM 1244 O O . PHE A 1 155 ? -0.790 12.491 -3.088 1.00 79.06 155 PHE A O 1
ATOM 1251 N N . GLU A 1 156 ? -1.658 13.515 -4.874 1.00 83.38 156 GLU A N 1
ATOM 1252 C CA . GLU A 1 156 ? -2.866 13.989 -4.192 1.00 83.38 156 GLU A CA 1
ATOM 1253 C C . GLU A 1 156 ? -3.737 12.851 -3.649 1.00 83.38 156 GLU A C 1
ATOM 1255 O O . GLU A 1 156 ? -4.440 13.038 -2.658 1.00 83.38 156 GLU A O 1
ATOM 1260 N N . TYR A 1 157 ? -3.668 11.658 -4.250 1.00 89.00 157 TYR A N 1
ATOM 1261 C CA . TYR A 1 157 ? -4.465 10.509 -3.821 1.00 89.00 157 TYR A CA 1
ATOM 1262 C C . TYR A 1 157 ? -4.184 10.116 -2.366 1.00 89.00 157 TYR A C 1
ATOM 1264 O O . TYR A 1 157 ? -5.102 9.824 -1.607 1.00 89.00 157 TYR A O 1
ATOM 1272 N N . GLU A 1 158 ? -2.923 10.160 -1.945 1.00 85.00 158 GLU A N 1
ATOM 1273 C CA . GLU A 1 158 ? -2.534 9.828 -0.575 1.00 85.00 158 GLU A CA 1
ATOM 1274 C C . GLU A 1 158 ? -3.063 10.839 0.444 1.00 85.00 158 GLU A C 1
ATOM 1276 O O . GLU A 1 158 ? -3.376 10.461 1.575 1.00 85.00 158 GLU A O 1
ATOM 1281 N N . MET A 1 159 ? -3.194 12.108 0.055 1.00 83.00 159 MET A N 1
ATOM 1282 C CA . MET A 1 159 ? -3.839 13.117 0.890 1.00 83.00 159 MET A CA 1
ATOM 1283 C C . MET A 1 159 ? -5.353 12.890 0.939 1.00 83.00 159 MET A C 1
ATOM 1285 O O . MET A 1 159 ? -5.941 12.900 2.019 1.00 83.00 159 MET A O 1
ATOM 1289 N N . ASN A 1 160 ? -5.972 12.607 -0.210 1.00 87.88 160 ASN A N 1
ATOM 1290 C CA . ASN A 1 160 ? -7.404 12.321 -0.290 1.00 87.88 160 ASN A CA 1
ATOM 1291 C C . ASN A 1 160 ? -7.784 11.084 0.535 1.00 87.88 160 ASN A C 1
ATOM 1293 O O . ASN A 1 160 ? -8.826 11.097 1.175 1.00 87.88 160 ASN A O 1
ATOM 1297 N N . GLN A 1 161 ? -6.915 10.069 0.625 1.00 89.94 161 GLN A N 1
ATOM 1298 C CA . GLN A 1 161 ? -7.100 8.936 1.541 1.00 89.94 161 GLN A CA 1
ATOM 1299 C C . GLN A 1 161 ? -7.297 9.377 2.994 1.00 89.94 161 GLN A C 1
ATOM 1301 O O 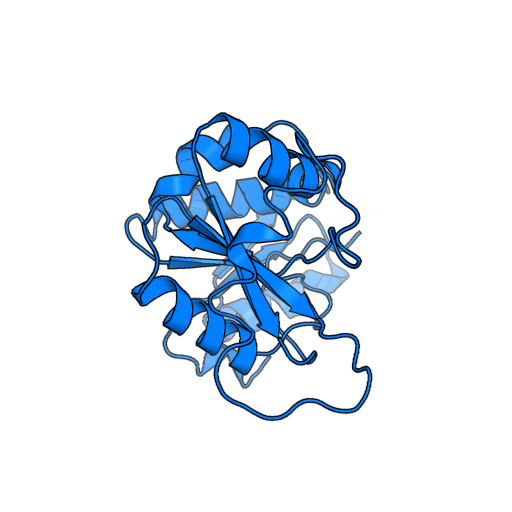. GLN A 1 161 ? -8.206 8.889 3.655 1.00 89.94 161 GLN A O 1
ATOM 1306 N N . LEU A 1 162 ? -6.478 10.308 3.494 1.00 86.94 162 LEU A N 1
ATOM 1307 C CA . LEU A 1 162 ? -6.585 10.777 4.880 1.00 86.94 162 LEU A CA 1
ATOM 1308 C C . LEU A 1 162 ? -7.872 11.570 5.117 1.00 86.94 162 LEU A C 1
ATOM 1310 O O . LEU A 1 162 ? -8.443 11.513 6.201 1.00 86.94 162 LEU A O 1
ATOM 1314 N N . ILE A 1 163 ? -8.310 12.324 4.112 1.00 85.62 163 ILE A N 1
ATOM 1315 C CA . ILE A 1 163 ? -9.490 13.180 4.208 1.00 85.62 163 ILE A CA 1
ATOM 1316 C C . ILE A 1 163 ? -10.769 12.347 4.087 1.00 85.62 163 ILE A C 1
ATOM 1318 O O . ILE A 1 163 ? -11.651 12.449 4.937 1.00 85.62 163 ILE A O 1
ATOM 1322 N N . ASP A 1 164 ? -10.885 11.540 3.036 1.00 89.12 164 ASP A N 1
ATOM 1323 C CA . ASP A 1 164 ? -12.140 10.882 2.680 1.00 89.12 164 ASP A CA 1
ATOM 1324 C C . ASP A 1 164 ? -12.424 9.674 3.573 1.00 89.12 164 ASP A C 1
ATOM 1326 O O . ASP A 1 164 ? -13.550 9.526 4.034 1.00 89.12 164 ASP A O 1
ATOM 1330 N N . LEU A 1 165 ? -11.407 8.894 3.962 1.00 88.75 165 LEU A N 1
ATOM 1331 C CA . LEU A 1 165 ? -11.615 7.808 4.927 1.00 88.75 165 LEU A CA 1
ATOM 1332 C C . LEU A 1 165 ? -12.104 8.344 6.282 1.00 88.75 165 LEU A C 1
ATOM 1334 O O . LEU A 1 165 ? -12.996 7.768 6.894 1.00 88.75 165 LEU A O 1
ATOM 1338 N N . VAL A 1 166 ? -11.580 9.476 6.755 1.00 85.81 166 VAL A N 1
ATOM 1339 C CA . VAL A 1 166 ? -12.066 10.064 8.015 1.00 85.81 166 VAL A CA 1
ATOM 1340 C C . VAL A 1 166 ? -13.522 10.525 7.888 1.00 85.81 166 VAL A C 1
ATOM 1342 O O . VAL A 1 166 ? -14.303 10.319 8.817 1.00 85.81 166 VAL A O 1
ATOM 1345 N N . LYS A 1 167 ? -13.917 11.100 6.743 1.00 85.38 167 LYS A N 1
ATOM 1346 C CA . LYS A 1 167 ? -15.326 11.451 6.477 1.00 85.38 167 LYS A CA 1
ATOM 1347 C C . LYS A 1 167 ? -16.234 10.220 6.455 1.00 85.38 167 LYS A C 1
ATOM 1349 O O . LYS A 1 167 ? -17.353 10.300 6.950 1.00 85.38 167 LYS A O 1
ATOM 1354 N N . ASP A 1 168 ? -15.734 9.100 5.941 1.00 89.12 168 ASP A N 1
ATOM 1355 C CA . ASP A 1 168 ? -16.464 7.832 5.840 1.00 89.12 168 ASP A CA 1
ATOM 1356 C C . ASP A 1 168 ? -16.462 7.023 7.158 1.00 89.12 168 ASP A C 1
ATOM 1358 O O . ASP A 1 168 ? -16.955 5.897 7.206 1.00 89.12 168 ASP A O 1
ATOM 1362 N N . GLY A 1 169 ? -15.943 7.591 8.256 1.00 85.62 169 GLY A N 1
ATOM 1363 C CA . GLY A 1 169 ? -15.990 6.991 9.594 1.00 85.62 169 GLY A CA 1
ATOM 1364 C C . GLY A 1 169 ? -14.835 6.038 9.919 1.00 85.62 169 GLY A C 1
ATOM 1365 O O . GLY A 1 169 ? -14.887 5.321 10.924 1.00 85.62 169 GLY A O 1
ATOM 1366 N N . TYR A 1 170 ? -13.779 6.023 9.103 1.00 89.06 170 TYR A N 1
ATOM 1367 C CA . TYR A 1 170 ? -12.532 5.336 9.429 1.00 89.06 170 TYR A CA 1
ATOM 1368 C C . TYR A 1 170 ? -11.708 6.144 10.432 1.00 89.06 170 TYR A C 1
ATOM 1370 O O . TYR A 1 170 ? -11.799 7.369 10.522 1.00 89.06 170 TYR A O 1
ATOM 1378 N N . THR A 1 171 ? -10.849 5.448 11.171 1.00 87.00 171 THR A N 1
ATOM 1379 C CA . THR A 1 171 ? -9.916 6.076 12.115 1.00 87.00 171 THR A CA 1
ATOM 1380 C C . THR A 1 171 ? -8.475 5.929 11.640 1.00 87.00 171 THR A C 1
ATOM 1382 O O . THR A 1 171 ? -8.157 5.046 10.844 1.00 87.00 171 THR A O 1
ATOM 1385 N N . ILE A 1 172 ? -7.600 6.825 12.095 1.00 84.88 172 ILE A N 1
ATOM 1386 C CA . ILE A 1 172 ? -6.175 6.813 11.754 1.00 84.88 172 ILE A CA 1
ATOM 1387 C C . ILE A 1 172 ? -5.382 6.494 13.019 1.00 84.88 172 ILE A C 1
ATOM 1389 O O . ILE A 1 172 ? -5.553 7.167 14.035 1.00 84.88 172 ILE A O 1
ATOM 1393 N N . ASP A 1 173 ? -4.497 5.505 12.935 1.00 83.00 173 ASP A N 1
ATOM 1394 C CA . ASP A 1 173 ? -3.505 5.208 13.969 1.00 83.00 173 ASP A CA 1
ATOM 1395 C C . ASP A 1 173 ? -2.088 5.434 13.425 1.00 83.00 173 ASP A C 1
ATOM 1397 O O . ASP A 1 173 ? -1.859 5.452 12.214 1.00 83.00 173 ASP A O 1
ATOM 1401 N N . ILE A 1 174 ? -1.125 5.636 14.319 1.00 82.25 174 ILE A N 1
ATOM 1402 C CA . ILE A 1 174 ? 0.248 5.993 13.976 1.00 82.25 174 ILE A CA 1
ATOM 1403 C C . ILE A 1 174 ? 1.218 5.033 14.660 1.00 82.25 174 ILE A C 1
ATOM 1405 O O . ILE A 1 174 ? 1.216 4.874 15.880 1.00 82.25 174 ILE A O 1
ATOM 1409 N N . LEU A 1 175 ? 2.120 4.452 13.871 1.00 79.00 175 LEU A N 1
ATOM 1410 C CA . LEU A 1 175 ? 3.247 3.675 14.364 1.00 79.00 175 LEU A CA 1
ATOM 1411 C C . LEU A 1 175 ? 4.555 4.421 14.094 1.00 79.00 175 LEU A C 1
ATOM 1413 O O . LEU A 1 175 ? 4.906 4.696 12.946 1.00 79.00 175 LEU A O 1
ATOM 1417 N N . SER A 1 176 ? 5.313 4.697 15.155 1.00 70.44 176 SER A N 1
ATOM 1418 C CA . SER A 1 176 ? 6.669 5.234 15.023 1.00 70.44 176 SER A CA 1
ATOM 1419 C C . SER A 1 176 ? 7.596 4.184 14.409 1.00 70.44 176 SER A C 1
ATOM 1421 O O . SER A 1 176 ? 7.844 3.118 14.996 1.00 70.44 176 SER A O 1
ATOM 1423 N N . VAL A 1 177 ? 8.139 4.503 13.238 1.00 65.81 177 VAL A N 1
ATOM 1424 C CA . VAL A 1 177 ? 9.096 3.669 12.509 1.00 65.81 177 VAL A CA 1
ATOM 1425 C C . VAL A 1 177 ? 10.481 4.311 12.521 1.00 65.81 177 VAL A C 1
ATOM 1427 O O . VAL A 1 177 ? 10.634 5.522 12.365 1.00 65.81 177 VAL A O 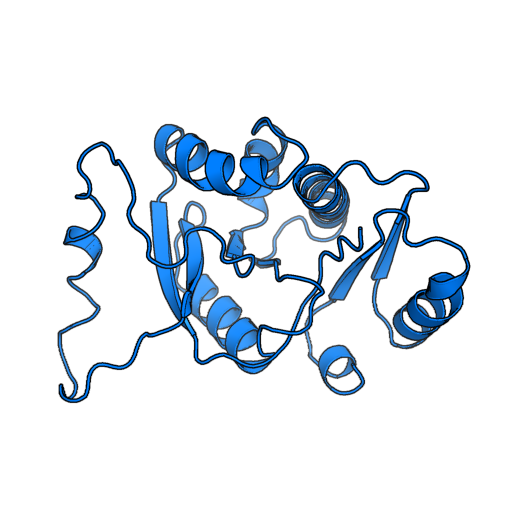1
ATOM 1430 N N . VAL A 1 178 ? 11.509 3.488 12.730 1.00 54.06 178 VAL A N 1
ATOM 1431 C CA . VAL A 1 178 ? 12.908 3.900 12.562 1.00 54.06 178 VAL A CA 1
ATOM 1432 C C . VAL A 1 178 ? 13.220 3.682 11.086 1.00 54.06 178 VAL A C 1
ATOM 1434 O O . VAL A 1 178 ? 13.076 2.559 10.619 1.00 54.06 178 VAL A O 1
ATOM 1437 N N . SER A 1 179 ? 13.554 4.734 10.336 1.00 36.91 179 SER A N 1
ATOM 1438 C CA . SER A 1 179 ? 13.928 4.653 8.907 1.00 36.91 179 SER A CA 1
ATOM 1439 C C . SER A 1 179 ? 14.843 3.446 8.608 1.00 36.91 179 SER A C 1
ATOM 1441 O O . SER A 1 179 ? 15.747 3.250 9.421 1.00 36.91 179 SER A O 1
ATOM 1443 N N . LEU A 1 180 ? 14.595 2.668 7.516 1.00 31.47 180 LEU A N 1
ATOM 1444 C CA . LEU A 1 180 ? 15.529 1.841 6.675 1.00 31.47 180 LEU A CA 1
ATOM 1445 C C . LEU A 1 180 ? 14.941 0.620 5.843 1.00 31.47 180 LEU A C 1
ATOM 1447 O O . LEU A 1 180 ? 15.135 -0.520 6.241 1.00 31.47 180 LEU A O 1
ATOM 1451 N N . SER A 1 181 ? 14.323 0.827 4.651 1.00 29.95 181 SER A N 1
ATOM 1452 C CA . SER A 1 181 ? 13.953 -0.046 3.452 1.00 29.95 181 SER A CA 1
ATOM 1453 C C . SE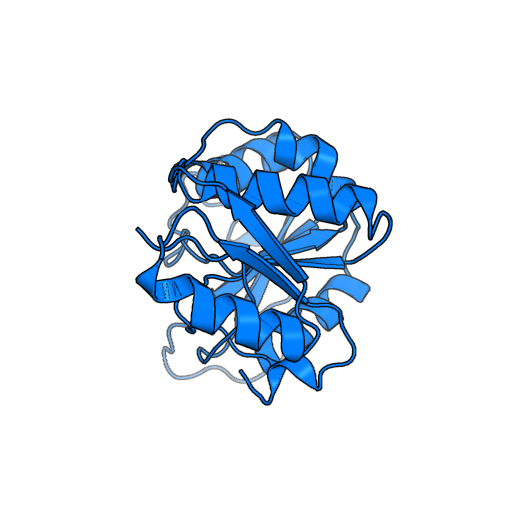R A 1 181 ? 12.848 -1.190 3.314 1.00 29.95 181 SER A C 1
ATOM 1455 O O . SER A 1 181 ? 13.046 -2.307 3.788 1.00 29.95 181 SER A O 1
ATOM 1457 N N . PHE A 1 182 ? 11.836 -0.986 2.413 1.00 32.91 182 PHE A N 1
ATOM 1458 C CA . PHE A 1 182 ? 10.856 -1.899 1.679 1.00 32.91 182 PHE A CA 1
ATOM 1459 C C . PHE A 1 182 ? 9.468 -2.221 2.288 1.00 32.91 182 PHE A C 1
ATOM 1461 O O . PHE A 1 182 ? 9.408 -2.242 3.509 1.00 32.91 182 PHE A O 1
ATOM 1468 N N . LEU A 1 183 ? 8.321 -2.386 1.559 1.00 39.34 183 LEU A N 1
ATOM 1469 C CA . LEU A 1 183 ? 7.919 -3.067 0.287 1.00 39.34 183 LEU A CA 1
ATOM 1470 C C . LEU A 1 183 ? 6.735 -2.417 -0.530 1.00 39.34 183 LEU A C 1
ATOM 1472 O O . LEU A 1 183 ? 5.589 -2.407 -0.096 1.00 39.34 183 LEU A O 1
ATOM 1476 N N . ILE A 1 184 ? 7.067 -1.967 -1.746 1.00 41.72 184 ILE A N 1
ATOM 1477 C CA . ILE A 1 184 ? 6.438 -1.998 -3.093 1.00 41.72 184 ILE A CA 1
ATOM 1478 C C . ILE A 1 184 ? 4.919 -1.775 -3.348 1.00 41.72 184 ILE A C 1
ATOM 1480 O O . ILE A 1 184 ? 4.128 -2.708 -3.413 1.00 41.72 184 ILE A O 1
ATOM 1484 N N . ILE A 1 185 ? 4.584 -0.553 -3.784 1.00 40.91 185 ILE A N 1
ATOM 1485 C CA . ILE A 1 185 ? 4.032 -0.267 -5.130 1.00 40.91 185 ILE A CA 1
ATOM 1486 C C . ILE A 1 185 ? 5.021 0.720 -5.767 1.00 40.91 185 ILE A C 1
ATOM 1488 O O . ILE A 1 185 ? 5.316 1.763 -5.188 1.00 40.91 185 ILE A O 1
ATOM 1492 N N . HIS A 1 186 ? 5.631 0.353 -6.892 1.00 37.69 186 HIS A N 1
ATOM 1493 C CA . HIS A 1 186 ? 6.716 1.117 -7.491 1.00 37.69 186 HIS A CA 1
ATOM 1494 C C . HIS A 1 186 ? 6.138 2.059 -8.550 1.00 37.69 186 HIS A C 1
ATOM 1496 O O . HIS A 1 186 ? 5.708 1.636 -9.612 1.00 37.69 186 HIS A O 1
ATOM 1502 N N . CYS A 1 187 ? 6.099 3.350 -8.232 1.00 31.02 187 CYS A N 1
ATOM 1503 C CA . CYS A 1 187 ? 6.031 4.373 -9.264 1.00 31.02 187 CYS A CA 1
ATOM 1504 C C . CYS A 1 187 ? 7.447 4.875 -9.511 1.00 31.02 187 CYS A C 1
ATOM 1506 O O . CYS A 1 187 ? 7.989 5.554 -8.634 1.00 31.02 187 CYS A O 1
ATOM 1508 N N . ILE A 1 188 ? 8.050 4.536 -10.649 1.00 28.69 188 ILE A N 1
ATOM 1509 C CA . ILE A 1 188 ? 9.214 5.278 -11.139 1.00 28.69 188 ILE A CA 1
ATOM 1510 C C . ILE A 1 188 ? 8.710 6.299 -12.168 1.00 28.69 188 ILE A C 1
ATOM 1512 O O . ILE A 1 188 ? 7.982 5.927 -13.087 1.00 28.69 188 ILE A O 1
ATOM 1516 N N . PRO A 1 189 ? 9.068 7.587 -12.020 1.00 36.50 189 PRO A N 1
ATOM 1517 C CA . PRO A 1 189 ? 8.803 8.596 -13.040 1.00 36.50 189 PRO A CA 1
ATOM 1518 C C . PRO A 1 189 ? 9.583 8.349 -14.337 1.00 36.50 189 PRO A C 1
ATOM 1520 O O . PRO A 1 189 ? 10.761 7.931 -14.257 1.00 36.50 189 PRO A O 1
#

Organism: NCBI:txid1977868

Sequence (189 aa):
MKKLTQEPFPISVVDDGSGELYQEKFQQLSLMGVTVLSYLVNHGKGYALKFGFRYIQKIYPTSHIVTADGDGQHSIENIKRMIQRMEYLPLNVLLLGVRHFDKQTTPIKSYYGNRMTSLIYFLSSGIKLEDTQTGLRGFHSQMIPDLLKIPGNRFEYEMNQLIDLVKDGYTIDILSVVSLSFLIIHCIP

Nearest PDB structures (foldseek):
  8smp-assembly1_A  TM=5.093E-01  e=1.813E-02  Xenopus laevis
  5gaf-assembly1_i  TM=5.698E-01  e=1.078E+00  Escherichia coli
  4wpg-assembly1_A  TM=4.347E-01  e=6.414E-01  Streptococcus pyogenes
  3lma-assembly2_B  TM=4.913E-01  e=5.109E+00  Bacillus licheniformis DSM 13 = ATCC 14580

Mean predicted aligned error: 9.96 Å